Protein AF-A0A1B2ECT7-F1 (afdb_monomer)

pLDDT: mean 93.64, std 11.22, range [28.7, 98.94]

InterPro domains:
  IPR011049 Serralysin-like metalloprotease, C-terminal [G3DSA:2.150.10.10] (215-347)
  IPR011049 Serralysin-like metalloprotease, C-terminal [SSF51120] (236-345)
  IPR013858 Peptidase M10 serralysin, C-terminal [PF08548] (255-344)
  IPR024079 Metallopeptidase, catalytic domain superfamily [G3DSA:3.40.390.10] (48-163)

Sequence (363 aa):
MEDIVASIRNLVPGSGYGNAFIDSLIWGGTAWDLGSGPVRVWLGESVDFDQAVGVHGSSDHLRSAGAAFAWTQEEADTLSYAFGLYEAVCGLTFTVADSVEDANMVLWKTELDEAVGRHEIPSQNQNWGYFDPTAESWQYRYLGGDGLHTIIHELGHGLGLAHPHDGGAEDDRTMFPGVADPYSTGTYGLNQGVWTVMSYNTGWDEAGSNLAYGNQGGLGAFDIAALQALYGANHATGAGDNTYDLPTGTTGWSCLWDAGGTDTIAAAPGSAGSTIDLRAATLREGDPNAGGFVSSEDYVAGGFTIANGVTIENATGAGGPDDLSGNAVANTLLGGGGRDTLWATAATMCSDAARVRTFSCSI

Structure (mmCIF, N/CA/C/O backbone):
data_AF-A0A1B2ECT7-F1
#
_entry.id   AF-A0A1B2ECT7-F1
#
loop_
_atom_site.group_PDB
_atom_site.id
_atom_site.type_symbol
_atom_site.label_atom_id
_atom_site.label_alt_id
_atom_site.label_comp_id
_atom_site.label_asym_id
_atom_site.label_entity_id
_atom_site.label_seq_id
_atom_site.pdbx_PDB_ins_code
_atom_site.Cartn_x
_atom_site.Cartn_y
_atom_site.Cartn_z
_atom_site.occupancy
_atom_site.B_iso_or_equiv
_atom_site.auth_seq_id
_atom_site.auth_comp_id
_atom_site.auth_asym_id
_atom_site.auth_atom_id
_atom_site.pdbx_PDB_model_num
ATOM 1 N N . MET A 1 1 ? -34.731 -0.840 -2.261 1.00 46.00 1 MET A N 1
ATOM 2 C CA . MET A 1 1 ? -33.595 -1.759 -2.440 1.00 46.00 1 MET A CA 1
ATOM 3 C C . MET A 1 1 ? -32.991 -1.791 -1.054 1.00 46.00 1 MET A C 1
ATOM 5 O O . MET A 1 1 ? -32.744 -0.702 -0.560 1.00 46.00 1 MET A O 1
ATOM 9 N N . GLU A 1 2 ? -33.009 -2.923 -0.345 1.00 48.44 2 GLU A N 1
ATOM 10 C CA . GLU A 1 2 ? -32.336 -2.976 0.965 1.00 48.44 2 GLU A CA 1
ATOM 11 C C . GLU A 1 2 ? -30.883 -2.559 0.736 1.00 48.44 2 GLU A C 1
ATOM 13 O O . GLU A 1 2 ? -30.267 -3.059 -0.208 1.00 48.44 2 GLU A O 1
ATOM 18 N N . ASP A 1 3 ? -30.392 -1.588 1.507 1.00 57.62 3 ASP A N 1
ATOM 19 C CA . ASP A 1 3 ? -28.987 -1.200 1.453 1.00 57.62 3 ASP A CA 1
ATOM 20 C C . ASP A 1 3 ? -28.171 -2.435 1.810 1.00 57.62 3 ASP A C 1
ATOM 22 O O . ASP A 1 3 ? -28.254 -2.944 2.927 1.00 57.62 3 ASP A O 1
ATOM 26 N N . ILE A 1 4 ? -27.443 -2.969 0.833 1.00 61.84 4 ILE A N 1
ATOM 27 C CA . ILE A 1 4 ? -26.589 -4.127 1.061 1.00 61.84 4 ILE A CA 1
ATOM 28 C C . ILE A 1 4 ? -25.416 -3.613 1.915 1.00 61.84 4 ILE A C 1
ATOM 30 O O . ILE A 1 4 ? -24.688 -2.709 1.499 1.00 61.84 4 ILE A O 1
ATOM 34 N N . VAL A 1 5 ? -25.339 -4.074 3.165 1.00 66.12 5 VAL A N 1
ATOM 35 C CA . VAL A 1 5 ? -24.287 -3.730 4.137 1.00 66.12 5 VAL A CA 1
ATOM 36 C C . VAL A 1 5 ? -23.200 -4.793 4.044 1.00 66.12 5 VAL A C 1
ATOM 38 O O . VAL A 1 5 ? -23.540 -5.980 4.063 1.00 66.12 5 VAL A O 1
ATOM 41 N N . ALA A 1 6 ? -21.921 -4.397 3.997 1.00 81.25 6 ALA A N 1
ATOM 42 C CA . ALA A 1 6 ? -20.824 -5.358 4.012 1.00 81.25 6 ALA A CA 1
ATOM 43 C C . ALA A 1 6 ? -20.955 -6.317 5.205 1.00 81.25 6 ALA A C 1
ATOM 45 O O . ALA A 1 6 ? -21.278 -5.919 6.325 1.00 81.25 6 ALA A O 1
ATOM 46 N N . SER A 1 7 ? -20.708 -7.599 4.951 1.00 89.12 7 SER A N 1
ATOM 47 C CA . SER A 1 7 ? -20.752 -8.657 5.959 1.00 89.12 7 SER A CA 1
ATOM 48 C C . SER A 1 7 ? -19.405 -9.365 6.055 1.00 89.12 7 SER A C 1
ATOM 50 O O . SER A 1 7 ? -18.504 -9.123 5.253 1.00 89.12 7 SER A O 1
ATOM 52 N N . ILE A 1 8 ? -19.275 -10.274 7.021 1.00 94.25 8 ILE A N 1
ATOM 53 C CA . ILE A 1 8 ? -18.056 -11.056 7.242 1.00 94.25 8 ILE A CA 1
ATOM 54 C C . ILE A 1 8 ? -18.236 -12.500 6.783 1.00 94.25 8 ILE A C 1
ATOM 56 O O . ILE A 1 8 ? -19.200 -13.177 7.151 1.00 94.25 8 ILE A O 1
ATOM 60 N N . ARG A 1 9 ? -17.249 -12.994 6.035 1.00 94.06 9 ARG A N 1
ATOM 61 C CA . ARG A 1 9 ? -17.015 -14.421 5.814 1.00 94.06 9 ARG A CA 1
ATOM 62 C C . ARG A 1 9 ? -16.243 -14.972 7.005 1.00 94.06 9 ARG A C 1
ATOM 64 O O . ARG A 1 9 ? -15.225 -14.412 7.396 1.00 94.06 9 ARG A O 1
ATOM 71 N N . ASN A 1 10 ? -16.724 -16.078 7.559 1.00 94.06 10 ASN A N 1
ATOM 72 C CA . ASN A 1 10 ? -16.059 -16.803 8.642 1.00 94.06 10 ASN A CA 1
ATOM 73 C C . ASN A 1 10 ? -15.353 -18.044 8.083 1.00 94.06 10 ASN A C 1
ATOM 75 O O . ASN A 1 10 ? -15.664 -18.479 6.972 1.00 94.06 10 ASN A O 1
ATOM 79 N N . LEU A 1 11 ? -14.490 -18.660 8.895 1.00 93.25 11 LEU A N 1
ATOM 80 C CA . LEU A 1 11 ? -13.723 -19.859 8.536 1.00 93.25 11 LEU A CA 1
ATOM 81 C C . LEU A 1 11 ? -12.825 -19.628 7.313 1.00 93.25 11 LEU A C 1
ATOM 83 O O . LEU A 1 11 ? -12.641 -20.520 6.484 1.00 93.25 11 LEU A O 1
ATOM 87 N N . VAL A 1 12 ? -12.298 -18.411 7.190 1.00 95.81 12 VAL A N 1
ATOM 88 C CA . VAL A 1 12 ? -11.288 -18.087 6.185 1.00 95.81 12 VAL A CA 1
ATOM 89 C C . VAL A 1 12 ? -9.991 -18.773 6.614 1.00 95.81 12 VAL A C 1
ATOM 91 O O . VAL A 1 12 ? -9.564 -18.557 7.745 1.00 95.81 12 VAL A O 1
ATOM 94 N N . PRO A 1 13 ? -9.379 -19.627 5.785 1.00 95.44 13 PRO A N 1
ATOM 95 C CA . PRO A 1 13 ? -8.111 -20.239 6.153 1.00 95.44 13 PRO A CA 1
ATOM 96 C C . PRO A 1 13 ? -7.008 -19.173 6.186 1.00 95.44 13 PRO A C 1
ATOM 98 O O . PRO A 1 13 ? -6.996 -18.284 5.326 1.00 95.44 13 PRO A O 1
ATOM 101 N N . GLY A 1 14 ? -6.114 -19.263 7.171 1.00 93.50 14 GLY A N 1
ATOM 102 C CA . GLY A 1 14 ? -4.889 -18.466 7.237 1.00 93.50 14 GLY A CA 1
ATOM 103 C C . GLY A 1 14 ? -3.870 -18.943 6.206 1.00 93.50 14 GLY A C 1
ATOM 104 O O . GLY A 1 14 ? -3.219 -18.134 5.562 1.00 93.50 14 GLY A O 1
ATOM 105 N N . SER A 1 15 ? -3.823 -20.253 5.937 1.00 94.88 15 SER A N 1
ATOM 106 C CA . SER A 1 15 ? -2.906 -20.849 4.957 1.00 94.88 15 SER A CA 1
ATOM 107 C C . SER A 1 15 ? -3.570 -21.859 4.010 1.00 94.88 15 SER A C 1
ATOM 109 O O . SER A 1 15 ? -4.705 -22.295 4.196 1.00 94.88 15 SER A O 1
ATOM 111 N N . GLY A 1 16 ? -2.857 -22.259 2.952 1.00 94.38 16 GLY A N 1
ATOM 112 C CA . GLY A 1 16 ? -3.328 -23.243 1.968 1.00 94.38 16 GLY A CA 1
ATOM 113 C C . GLY A 1 16 ? -3.717 -22.652 0.610 1.00 94.38 16 GLY A C 1
ATOM 114 O O . GLY A 1 16 ? -4.302 -23.353 -0.217 1.00 94.38 16 GLY A O 1
ATOM 115 N N . TYR A 1 17 ? -3.345 -21.401 0.348 1.00 95.44 17 TYR A N 1
ATOM 116 C CA . TYR A 1 17 ? -3.437 -20.728 -0.949 1.00 95.44 17 TYR A CA 1
ATOM 117 C C . TYR A 1 17 ? -2.317 -21.164 -1.911 1.00 95.44 17 TYR A C 1
ATOM 119 O O . TYR A 1 17 ? -2.338 -20.818 -3.092 1.00 95.44 17 TYR A O 1
ATOM 127 N N . GLY A 1 18 ? -1.368 -21.981 -1.437 1.00 94.81 18 GLY A N 1
ATOM 128 C CA . GLY A 1 18 ? -0.350 -22.633 -2.265 1.00 94.81 18 GLY A CA 1
ATOM 129 C C . GLY A 1 18 ? 0.895 -21.781 -2.494 1.00 94.81 18 GLY A C 1
ATOM 130 O O . GLY A 1 18 ? 1.632 -22.020 -3.453 1.00 94.81 18 GLY A O 1
ATOM 131 N N . ASN A 1 19 ? 1.126 -20.786 -1.636 1.00 96.88 19 ASN A N 1
ATOM 132 C CA . ASN A 1 19 ? 2.262 -19.883 -1.717 1.00 96.88 19 ASN A CA 1
ATOM 133 C C . ASN A 1 19 ? 2.632 -19.379 -0.319 1.00 96.88 19 ASN A C 1
ATOM 135 O O . ASN A 1 19 ? 1.836 -18.689 0.306 1.00 96.88 19 ASN A O 1
ATOM 139 N N . ALA A 1 20 ? 3.856 -19.658 0.135 1.00 96.75 20 ALA A N 1
ATOM 140 C CA . ALA A 1 20 ? 4.285 -19.353 1.501 1.00 96.75 20 ALA A CA 1
ATOM 141 C C . ALA A 1 20 ? 4.222 -17.858 1.870 1.00 96.75 20 ALA A C 1
ATOM 143 O O . ALA A 1 20 ? 3.999 -17.532 3.033 1.00 96.75 20 ALA A O 1
ATOM 144 N N . PHE A 1 21 ? 4.408 -16.946 0.909 1.00 98.12 21 PHE A N 1
ATOM 145 C CA . PHE A 1 21 ? 4.298 -15.508 1.169 1.00 98.12 21 PHE A CA 1
ATOM 146 C C . PHE A 1 21 ? 2.834 -15.094 1.357 1.00 98.12 21 PHE A C 1
ATOM 148 O O . PHE A 1 21 ? 2.515 -14.367 2.288 1.00 98.12 21 PHE A O 1
ATOM 155 N N . ILE A 1 22 ? 1.930 -15.610 0.520 1.00 98.25 22 ILE A N 1
ATOM 156 C CA . ILE A 1 22 ? 0.488 -15.332 0.623 1.00 98.25 22 ILE A CA 1
ATOM 157 C C . ILE A 1 22 ? -0.096 -15.972 1.887 1.00 98.25 22 ILE A C 1
ATOM 159 O O . ILE A 1 22 ? -0.778 -15.299 2.651 1.00 98.25 22 ILE A O 1
ATOM 163 N N . ASP A 1 23 ? 0.235 -17.241 2.135 1.00 96.94 23 ASP A N 1
ATOM 164 C CA . ASP A 1 23 ? -0.209 -18.017 3.302 1.00 96.94 23 ASP A CA 1
ATOM 165 C C . ASP A 1 23 ? 0.219 -17.381 4.634 1.00 96.94 23 ASP A C 1
ATOM 167 O O . ASP A 1 23 ? -0.419 -17.582 5.655 1.00 96.94 23 ASP A O 1
ATOM 171 N N . SER A 1 24 ? 1.305 -16.609 4.641 1.00 96.56 24 SER A N 1
ATOM 172 C CA . SER A 1 24 ? 1.779 -15.930 5.851 1.00 96.56 24 SER A CA 1
ATOM 173 C C . SER A 1 24 ? 1.218 -14.518 6.012 1.00 96.56 24 SER A C 1
ATOM 175 O O . SER A 1 24 ? 1.278 -13.968 7.105 1.00 96.56 24 SER A O 1
ATOM 177 N N . LEU A 1 25 ? 0.710 -13.905 4.936 1.00 98.44 25 LEU A N 1
ATOM 178 C CA . LEU A 1 25 ? 0.078 -12.585 5.001 1.00 98.44 25 LEU A CA 1
ATOM 179 C C . LEU A 1 25 ? -1.424 -12.657 5.232 1.00 98.44 25 LEU A C 1
ATOM 181 O O . LEU A 1 25 ? -2.009 -11.621 5.503 1.00 98.44 25 LEU A O 1
ATOM 185 N N . ILE A 1 26 ? -2.076 -13.811 5.122 1.00 98.31 26 ILE A N 1
ATOM 186 C CA . ILE A 1 26 ? -3.506 -13.920 5.413 1.00 98.31 26 ILE A CA 1
ATOM 187 C C . ILE A 1 26 ? -3.675 -14.318 6.876 1.00 98.31 26 ILE A C 1
ATOM 189 O O . ILE A 1 26 ? -3.241 -15.386 7.290 1.00 98.31 26 ILE A O 1
ATOM 193 N N . TRP A 1 27 ? -4.339 -13.465 7.659 1.00 97.75 27 TRP A N 1
ATOM 194 C CA . TRP A 1 27 ? -4.536 -13.705 9.092 1.00 97.75 27 TRP A CA 1
ATOM 195 C C . TRP A 1 27 ? -5.361 -14.965 9.374 1.00 97.75 27 TRP A C 1
ATOM 197 O O . TRP A 1 27 ? -5.120 -15.666 10.353 1.00 97.75 27 TRP A O 1
ATOM 207 N N . GLY A 1 28 ? -6.343 -15.247 8.514 1.00 95.56 28 GLY A N 1
ATOM 208 C CA . GLY A 1 28 ? -7.315 -16.318 8.713 1.00 95.56 28 GLY A CA 1
ATOM 209 C C . GLY A 1 28 ? -8.460 -15.932 9.655 1.00 95.56 28 GLY A C 1
ATOM 210 O O . GLY A 1 28 ? -8.595 -14.791 10.097 1.00 95.56 28 GLY A O 1
ATOM 211 N N . GLY A 1 29 ? -9.352 -16.889 9.906 1.00 95.81 29 GLY A N 1
ATOM 212 C CA . GLY A 1 29 ? -10.556 -16.741 10.723 1.00 95.81 29 GLY A CA 1
ATOM 213 C C . GLY A 1 29 ? -11.683 -16.008 9.993 1.00 95.81 29 GLY A C 1
ATOM 214 O O . GLY A 1 29 ? -12.743 -16.591 9.728 1.00 95.81 29 GLY A O 1
ATOM 215 N N . THR A 1 30 ? -11.452 -14.747 9.628 1.00 96.19 30 THR A N 1
ATOM 216 C CA . THR A 1 30 ? -12.471 -13.818 9.114 1.00 96.19 30 THR A CA 1
ATOM 217 C C . THR A 1 30 ? -11.956 -12.910 8.002 1.00 96.19 30 THR A C 1
ATOM 219 O O . THR A 1 30 ? -10.815 -12.462 8.034 1.00 96.19 30 THR A O 1
ATOM 222 N N . ALA A 1 31 ? -12.825 -12.579 7.046 1.00 96.81 31 ALA A N 1
ATOM 223 C CA . ALA A 1 31 ? -12.563 -11.599 5.989 1.00 96.81 31 ALA A CA 1
ATOM 224 C C . ALA A 1 31 ? -13.864 -10.910 5.558 1.00 96.81 31 ALA A C 1
ATOM 226 O O . ALA A 1 31 ? -14.951 -11.449 5.770 1.00 96.81 31 ALA A O 1
ATOM 227 N N . TRP A 1 32 ? -13.775 -9.766 4.882 1.00 96.94 32 TRP A N 1
ATOM 228 C CA . TRP A 1 32 ? -14.952 -9.121 4.288 1.00 96.94 32 TRP A CA 1
ATOM 229 C C . TRP A 1 32 ? -15.603 -9.999 3.201 1.00 96.94 32 TRP A C 1
ATOM 231 O O . TRP A 1 32 ? -14.928 -10.761 2.494 1.00 96.94 32 TRP A O 1
ATOM 241 N N . ASP A 1 33 ? -16.927 -9.919 3.072 1.00 93.50 33 ASP A N 1
ATOM 242 C CA . ASP A 1 33 ? -17.706 -10.565 2.013 1.00 93.50 33 ASP A CA 1
A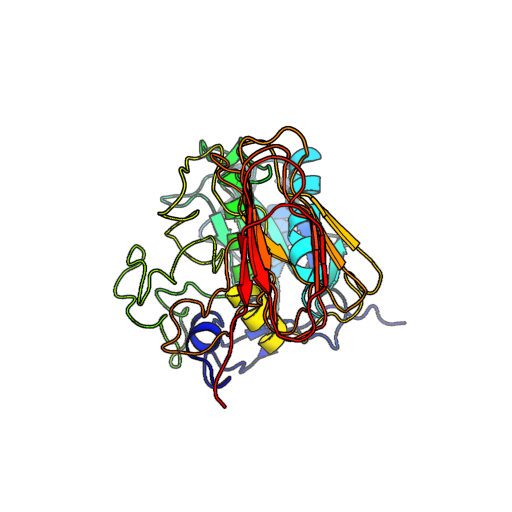TOM 243 C C . ASP A 1 33 ? -17.985 -9.594 0.861 1.00 93.50 33 ASP A C 1
ATOM 245 O O . ASP A 1 33 ? -18.723 -8.621 1.013 1.00 93.50 33 ASP A O 1
ATOM 249 N N . LEU A 1 34 ? -17.447 -9.901 -0.320 1.00 86.44 34 LEU A N 1
ATOM 250 C CA . LEU A 1 34 ? -17.657 -9.109 -1.535 1.00 86.44 34 LEU A CA 1
ATOM 251 C C . LEU A 1 34 ? -19.108 -9.125 -2.033 1.00 86.44 34 LEU A C 1
ATOM 253 O O . LEU A 1 34 ? -19.505 -8.250 -2.799 1.00 86.44 34 LEU A O 1
ATOM 257 N N . GLY A 1 35 ? -19.903 -10.126 -1.642 1.00 84.50 35 GLY A N 1
ATOM 258 C CA . GLY A 1 35 ? -21.302 -10.245 -2.051 1.00 84.50 35 GLY A CA 1
ATOM 259 C C . GLY A 1 35 ? -22.237 -9.236 -1.379 1.00 84.50 35 GLY A C 1
ATOM 260 O O . GLY A 1 35 ? -23.387 -9.108 -1.802 1.00 84.50 35 GLY A O 1
ATOM 261 N N . SER A 1 36 ? -21.751 -8.526 -0.358 1.00 81.81 36 SER A N 1
ATOM 262 C CA . SER A 1 36 ? -22.585 -7.779 0.585 1.00 81.81 36 SER A CA 1
ATOM 263 C C . SER A 1 36 ? -22.425 -6.254 0.491 1.00 81.81 36 SER A C 1
ATOM 265 O O . SER A 1 36 ? -22.993 -5.527 1.291 1.00 81.81 36 SER A O 1
ATOM 267 N N . GLY A 1 37 ? -21.731 -5.735 -0.524 1.00 84.69 37 GLY A N 1
ATOM 268 C CA . GLY A 1 37 ? -21.600 -4.290 -0.755 1.00 84.69 37 GLY A CA 1
ATOM 269 C C . GLY A 1 37 ? -20.332 -3.671 -0.148 1.00 84.69 37 GLY A C 1
ATOM 270 O O . GLY A 1 37 ? -19.471 -4.402 0.342 1.00 84.69 37 GLY A O 1
ATOM 271 N N . PRO A 1 38 ? -20.177 -2.336 -0.235 1.00 94.38 38 PRO A N 1
ATOM 272 C CA . PRO A 1 38 ? -18.969 -1.648 0.210 1.00 94.38 38 PRO A CA 1
ATOM 273 C C . PRO A 1 38 ? -18.821 -1.688 1.733 1.00 94.38 38 PRO A C 1
ATOM 275 O O . PRO A 1 38 ? -19.812 -1.618 2.465 1.00 94.38 38 PRO A O 1
ATOM 278 N N . VAL A 1 39 ? -17.575 -1.732 2.204 1.00 96.12 39 VAL A N 1
ATOM 279 C CA . VAL A 1 39 ? -17.241 -1.577 3.624 1.00 96.12 39 VAL A CA 1
ATOM 280 C C . VAL A 1 39 ? -17.491 -0.123 4.019 1.00 96.12 39 VAL A C 1
ATOM 282 O O . VAL A 1 39 ? -16.905 0.800 3.448 1.00 96.12 39 VAL A O 1
ATOM 285 N N . ARG A 1 40 ? -18.385 0.093 4.986 1.00 96.31 40 ARG A N 1
ATOM 286 C CA . ARG A 1 40 ? -18.721 1.432 5.481 1.00 96.31 40 ARG A CA 1
ATOM 287 C C . ARG A 1 40 ? -17.709 1.875 6.524 1.00 96.31 40 ARG A C 1
ATOM 289 O O . ARG A 1 40 ? -17.519 1.190 7.529 1.00 96.31 40 ARG A O 1
ATOM 296 N N . VAL A 1 41 ? -17.091 3.023 6.294 1.00 97.69 41 VAL A N 1
ATOM 297 C CA . VAL A 1 41 ? -16.036 3.584 7.137 1.00 97.69 41 VAL A CA 1
ATOM 298 C C . VAL A 1 41 ? -16.534 4.862 7.800 1.00 97.69 41 VAL A C 1
ATOM 300 O O . VAL A 1 41 ? -17.180 5.695 7.162 1.00 97.69 41 VAL A O 1
ATOM 303 N N . TRP A 1 42 ? -16.201 5.036 9.075 1.00 98.38 42 TRP A N 1
ATOM 304 C CA . TRP A 1 42 ? -16.429 6.272 9.815 1.00 98.38 42 TRP A CA 1
ATOM 305 C C . TRP A 1 42 ? -15.147 6.740 10.499 1.00 98.38 42 TRP A C 1
ATOM 307 O O . TRP A 1 42 ? -14.389 5.939 11.048 1.00 98.38 42 TRP A O 1
ATOM 317 N N . LEU A 1 43 ? -14.900 8.047 10.475 1.00 98.69 43 LEU A N 1
ATOM 318 C CA . LEU A 1 43 ? -13.803 8.659 11.220 1.00 98.69 43 LEU A CA 1
ATOM 319 C C . LEU A 1 43 ? -14.344 9.073 12.585 1.00 98.69 43 LEU A C 1
ATOM 321 O O . LEU A 1 43 ? -15.109 10.028 12.686 1.00 98.69 43 LEU A O 1
ATOM 325 N N . GLY A 1 44 ? -13.998 8.304 13.614 1.00 98.25 44 GLY A N 1
ATOM 326 C CA . GLY A 1 44 ? -14.545 8.465 14.953 1.00 98.25 44 GLY A CA 1
ATOM 327 C C . GLY A 1 44 ? -14.071 9.750 15.623 1.00 98.25 44 GLY A C 1
ATOM 328 O O . GLY A 1 44 ? -12.872 10.026 15.696 1.00 98.25 44 GLY A O 1
ATOM 329 N N . GLU A 1 45 ? -15.024 10.505 16.162 1.00 97.81 45 GLU A N 1
ATOM 330 C CA . GLU A 1 45 ? -14.797 11.705 16.964 1.00 97.81 45 GLU A CA 1
ATOM 331 C C . GLU A 1 45 ? -15.178 11.476 18.432 1.00 97.81 45 GLU A C 1
ATOM 333 O O . GLU A 1 45 ? -15.937 10.571 18.777 1.00 97.81 45 GLU A O 1
ATOM 338 N N . SER A 1 46 ? -14.709 12.344 19.333 1.00 98.25 46 SER A N 1
ATOM 339 C CA . SER A 1 46 ? -15.012 12.245 20.775 1.00 98.25 46 SER A CA 1
ATOM 340 C C . SER A 1 46 ? -16.516 12.090 21.078 1.00 98.25 46 SER A C 1
ATOM 342 O O . SER A 1 46 ? -16.901 11.370 21.998 1.00 98.25 46 SER A O 1
ATOM 344 N N . VAL A 1 47 ? -17.377 12.727 20.275 1.00 98.19 47 VAL A N 1
ATOM 345 C CA . VAL A 1 47 ? -18.844 12.675 20.411 1.00 98.19 47 VAL A CA 1
ATOM 346 C C . VAL A 1 47 ? -19.463 11.333 20.008 1.00 98.19 47 VAL A C 1
ATOM 348 O O . VAL A 1 47 ? -20.567 11.018 20.452 1.00 98.19 47 VAL A O 1
ATOM 351 N N . ASP A 1 48 ? -18.753 10.545 19.205 1.00 98.38 48 ASP A N 1
ATOM 352 C CA . ASP A 1 48 ? -19.216 9.264 18.675 1.00 98.38 48 ASP A CA 1
ATOM 353 C C . ASP A 1 48 ? -18.901 8.103 19.625 1.00 98.38 48 ASP A C 1
ATOM 355 O O . ASP A 1 48 ? -19.511 7.041 19.529 1.00 98.38 48 ASP A O 1
ATOM 359 N N . PHE A 1 49 ? -17.966 8.295 20.563 1.00 98.50 49 PHE A N 1
ATOM 360 C CA . PHE A 1 49 ? -17.387 7.220 21.371 1.00 98.50 49 PHE A CA 1
ATOM 361 C C . PHE A 1 49 ? -18.433 6.347 22.078 1.00 98.50 49 PHE A C 1
ATOM 363 O O . PHE A 1 49 ? -18.401 5.128 21.942 1.00 98.50 49 PHE A O 1
ATOM 370 N N . ASP A 1 50 ? -19.386 6.945 22.798 1.00 98.12 50 ASP A N 1
ATOM 371 C CA . ASP A 1 50 ? -20.389 6.176 23.550 1.00 98.12 50 ASP A CA 1
ATOM 372 C C . ASP A 1 50 ? -21.317 5.367 22.621 1.00 98.12 50 ASP A C 1
ATOM 374 O O . ASP A 1 50 ? -21.722 4.255 22.966 1.00 98.12 50 ASP A O 1
ATOM 378 N N . GLN A 1 51 ? -21.638 5.907 21.438 1.00 98.19 51 GLN A N 1
ATOM 379 C CA . GLN A 1 51 ? -22.445 5.227 20.416 1.00 98.19 51 GLN A CA 1
ATOM 380 C C . GLN A 1 51 ? -21.663 4.061 19.803 1.00 98.19 51 GLN A C 1
ATOM 382 O O . GLN A 1 51 ? -22.166 2.939 19.748 1.00 98.19 51 GLN A O 1
ATOM 387 N N . ALA A 1 52 ? -20.401 4.301 19.445 1.00 97.69 52 ALA A N 1
ATOM 388 C CA . ALA A 1 52 ? -19.504 3.290 18.905 1.00 97.69 52 ALA A CA 1
ATOM 389 C C . ALA A 1 52 ? -19.275 2.141 19.903 1.00 97.69 52 ALA A C 1
ATOM 391 O O . ALA A 1 52 ? -19.402 0.976 19.536 1.00 97.69 52 ALA A O 1
ATOM 392 N N . VAL A 1 53 ? -19.017 2.440 21.186 1.00 97.88 53 VAL A 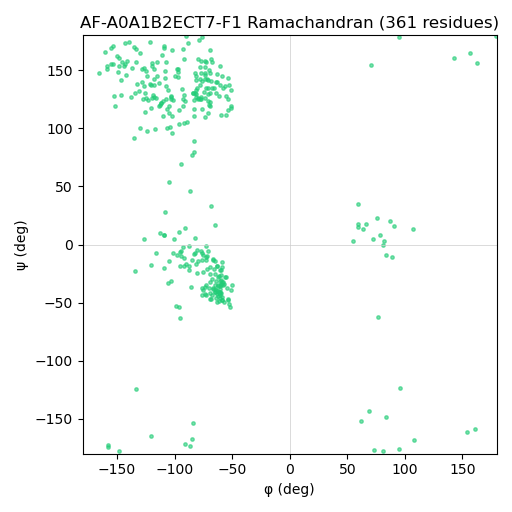N 1
ATOM 393 C CA . VAL A 1 53 ? -18.897 1.423 22.253 1.00 97.88 53 VAL A CA 1
ATOM 394 C C . VAL A 1 53 ? -20.178 0.595 22.379 1.00 97.88 53 VAL A C 1
ATOM 396 O O . VAL A 1 53 ? -20.111 -0.591 22.698 1.00 97.88 53 VAL A O 1
ATOM 399 N N . GLY A 1 54 ? -21.346 1.185 22.110 1.00 97.38 54 GLY A N 1
ATOM 400 C CA . GLY A 1 54 ? -22.621 0.470 22.088 1.00 97.38 54 GLY A CA 1
ATOM 401 C C . GLY A 1 54 ? -22.709 -0.627 21.018 1.00 97.38 54 GLY A C 1
ATOM 402 O O . GLY A 1 54 ? -23.432 -1.602 21.229 1.00 97.38 54 GLY A O 1
ATOM 403 N N . VAL A 1 55 ? -21.971 -0.490 19.911 1.00 96.75 55 VAL A N 1
ATOM 404 C CA . VAL A 1 55 ? -21.939 -1.448 18.789 1.00 96.75 55 VAL A CA 1
ATOM 405 C C . VAL A 1 55 ? -20.732 -2.381 18.880 1.00 96.75 55 VAL A C 1
ATOM 407 O O . VAL A 1 55 ? -20.880 -3.603 18.846 1.00 96.75 55 VAL A O 1
ATOM 410 N N . HIS A 1 56 ? -19.542 -1.806 19.018 1.00 96.62 56 HIS A N 1
ATOM 411 C CA . HIS A 1 56 ? -18.268 -2.515 19.048 1.00 96.62 56 HIS A CA 1
ATOM 412 C C . HIS A 1 56 ? -18.022 -3.245 20.378 1.00 96.62 56 HIS A C 1
ATOM 414 O O . HIS A 1 56 ? -17.527 -4.370 20.411 1.00 96.62 56 HIS A O 1
ATOM 420 N N . GLY A 1 57 ? -18.405 -2.616 21.491 1.00 96.12 57 GLY A N 1
ATOM 421 C CA . GLY A 1 57 ? -17.940 -2.969 22.828 1.00 96.12 57 GLY A CA 1
ATOM 422 C C . GLY A 1 57 ? -16.744 -2.122 23.275 1.00 96.12 57 GLY A C 1
ATOM 423 O O . GLY A 1 57 ? -16.263 -1.234 22.569 1.00 96.12 57 GLY A O 1
ATOM 424 N N . SER A 1 58 ? -16.278 -2.362 24.502 1.00 94.31 58 SER A N 1
ATOM 425 C CA . SER A 1 58 ? -15.138 -1.641 25.076 1.00 94.31 58 SER A CA 1
ATOM 426 C C . SER A 1 58 ? -13.819 -2.042 24.416 1.00 94.31 58 SER A C 1
ATOM 428 O O . SER A 1 58 ? -13.585 -3.229 24.205 1.00 94.31 58 SER A O 1
ATOM 430 N N . SER A 1 59 ? -12.934 -1.067 24.211 1.00 93.56 59 SER A N 1
ATOM 431 C CA . SER A 1 59 ? -11.570 -1.263 23.713 1.00 93.56 59 SER A CA 1
ATOM 432 C C . SER A 1 59 ? -10.530 -1.035 24.812 1.00 93.56 59 SER A C 1
ATOM 434 O O . SER A 1 59 ? -10.718 -0.201 25.704 1.00 93.56 59 SER A O 1
ATOM 436 N N . ASP A 1 60 ? -9.402 -1.740 24.718 1.00 92.81 60 ASP A N 1
ATOM 437 C CA . ASP A 1 60 ? -8.239 -1.509 25.575 1.00 92.81 60 ASP A CA 1
ATOM 438 C C . ASP A 1 60 ? -7.385 -0.314 25.125 1.00 92.81 60 ASP A C 1
ATOM 440 O O . ASP A 1 60 ? -6.573 0.158 25.928 1.00 92.81 60 ASP A O 1
ATOM 444 N N . HIS A 1 61 ? -7.584 0.193 23.902 1.00 95.94 61 HIS A N 1
ATOM 445 C CA . HIS A 1 61 ? -6.799 1.276 23.298 1.00 95.94 61 HIS A CA 1
ATOM 446 C C . HIS A 1 61 ? -7.470 2.641 23.477 1.00 95.94 61 HIS A C 1
ATOM 448 O O . HIS A 1 61 ? -6.886 3.541 24.072 1.00 95.94 61 HIS A O 1
ATOM 454 N N . LEU A 1 62 ? -8.737 2.778 23.073 1.00 96.88 62 LEU A N 1
ATOM 455 C CA . LEU A 1 62 ? -9.530 3.983 23.325 1.00 96.88 62 LEU A CA 1
ATOM 456 C C . LEU A 1 62 ? -10.532 3.720 24.455 1.00 96.88 62 LEU A C 1
ATOM 458 O O . LEU A 1 62 ? -11.576 3.103 24.254 1.00 96.88 62 LEU A O 1
ATOM 462 N N . ARG A 1 63 ? -10.214 4.194 25.665 1.00 95.38 63 ARG A N 1
ATOM 463 C CA . ARG A 1 63 ? -10.991 3.887 26.888 1.00 95.38 63 ARG A CA 1
ATOM 464 C C . ARG A 1 63 ? -11.990 4.965 27.300 1.00 95.38 63 ARG A C 1
ATOM 466 O O . ARG A 1 63 ? -12.763 4.759 28.235 1.00 95.38 63 ARG A O 1
ATOM 473 N N . SER A 1 64 ? -11.951 6.137 26.668 1.00 97.19 64 SER A N 1
ATOM 474 C CA . SER A 1 64 ? -12.883 7.227 26.962 1.00 97.19 64 SER A CA 1
ATOM 475 C C . SER A 1 64 ? -12.975 8.219 25.810 1.00 97.19 64 SER A C 1
ATOM 477 O O . SER A 1 64 ? -11.975 8.477 25.142 1.00 97.19 64 SER A O 1
ATOM 479 N N . ALA A 1 65 ? -14.132 8.869 25.674 1.00 97.38 65 ALA A N 1
ATOM 480 C CA . ALA A 1 65 ? -14.367 9.938 24.705 1.00 97.38 65 ALA A CA 1
ATOM 481 C C . ALA A 1 65 ? -13.299 11.045 24.744 1.00 97.38 65 ALA A C 1
ATOM 483 O O . ALA A 1 65 ? -12.891 11.557 23.706 1.00 97.38 65 ALA A O 1
ATOM 484 N N . GLY A 1 66 ? -12.821 11.419 25.938 1.00 97.75 66 GLY A N 1
ATOM 485 C CA . GLY A 1 66 ? -11.840 12.496 26.110 1.00 97.75 66 GLY A CA 1
ATOM 486 C C . GLY A 1 66 ? -10.422 12.160 25.639 1.00 97.75 66 GLY A C 1
ATOM 487 O O . GLY A 1 66 ? -9.591 13.060 25.588 1.00 97.75 66 GLY A O 1
ATOM 488 N N . ALA A 1 67 ? -10.144 10.893 25.319 1.00 97.69 67 ALA A N 1
ATOM 489 C CA . ALA A 1 67 ? -8.861 10.442 24.780 1.00 97.69 67 ALA A CA 1
ATOM 490 C C . ALA A 1 67 ? -8.845 10.372 23.240 1.00 97.69 67 ALA A C 1
ATOM 492 O O . ALA A 1 67 ? -7.797 10.099 22.654 1.00 97.69 67 ALA A O 1
ATOM 493 N N . ALA A 1 68 ? -9.988 10.603 22.585 1.00 98.31 68 ALA A N 1
ATOM 494 C CA . ALA A 1 68 ? -10.072 10.675 21.133 1.00 98.31 68 ALA A CA 1
ATOM 495 C C . ALA A 1 68 ? -9.639 12.064 20.639 1.00 98.31 68 ALA A C 1
ATOM 497 O O . ALA A 1 68 ? -10.094 13.090 21.153 1.00 98.31 68 ALA A O 1
ATOM 498 N N . PHE A 1 69 ? -8.785 12.096 19.620 1.00 98.50 69 PHE A N 1
ATOM 499 C CA . PHE A 1 69 ? -8.388 13.318 18.924 1.00 98.50 69 PHE A CA 1
ATOM 500 C C . PHE A 1 69 ? -9.222 13.503 17.658 1.00 98.50 69 PHE A C 1
ATOM 502 O O . PHE A 1 69 ? -9.507 12.538 16.956 1.00 98.50 69 PHE A O 1
ATOM 509 N N . ALA A 1 70 ? -9.537 14.757 17.334 1.00 98.06 70 ALA A N 1
ATOM 510 C CA . ALA A 1 70 ? -10.314 15.089 16.147 1.00 98.06 70 ALA A CA 1
ATOM 511 C C . ALA A 1 70 ? -9.517 14.933 14.852 1.00 98.06 70 ALA A C 1
ATOM 513 O O . ALA A 1 70 ? -8.330 15.284 14.806 1.00 98.06 70 ALA A O 1
ATOM 514 N N . TRP A 1 71 ? -10.176 14.464 13.799 1.00 98.31 71 TRP A N 1
ATOM 515 C CA . TRP A 1 71 ? -9.622 14.341 12.457 1.00 98.31 71 TRP A CA 1
ATOM 516 C C . TRP A 1 71 ? -9.587 15.693 11.743 1.00 98.31 71 TRP A C 1
ATOM 518 O O . TRP A 1 71 ? -10.521 16.494 11.788 1.00 98.31 71 TRP A O 1
ATOM 528 N N . THR A 1 72 ? -8.486 15.959 11.051 1.00 98.25 72 THR A N 1
ATOM 529 C CA . THR A 1 72 ? -8.394 17.063 10.094 1.00 98.25 72 THR A CA 1
ATOM 530 C C . THR A 1 72 ? -8.774 16.579 8.698 1.00 98.25 72 THR A C 1
ATOM 532 O O . THR A 1 72 ? -8.688 15.389 8.398 1.00 98.25 72 THR A O 1
ATOM 535 N N . GLN A 1 73 ? -9.142 17.508 7.811 1.00 97.88 73 GLN A N 1
ATOM 536 C CA . GLN A 1 73 ? -9.436 17.160 6.418 1.00 97.88 73 GLN A CA 1
ATOM 537 C C . GLN A 1 73 ? -8.222 16.534 5.712 1.00 97.88 73 GLN A C 1
ATOM 539 O O . GLN A 1 73 ? -8.385 15.580 4.969 1.00 97.88 73 GLN A O 1
ATOM 544 N N . GLU A 1 74 ? -7.006 17.017 5.986 1.00 97.88 74 GLU A N 1
ATOM 545 C CA . GLU A 1 74 ? -5.770 16.465 5.409 1.00 97.88 74 GLU A CA 1
ATOM 546 C C . GLU A 1 74 ? -5.562 14.989 5.797 1.00 97.88 74 GLU A C 1
ATOM 548 O O . GLU A 1 74 ? -5.190 14.159 4.967 1.00 97.88 74 GLU A O 1
ATOM 553 N N . GLU A 1 75 ? -5.833 14.635 7.054 1.00 98.44 75 GLU A N 1
ATOM 554 C CA . GLU A 1 75 ? -5.743 13.245 7.514 1.00 98.44 75 GLU A CA 1
ATOM 555 C C . GLU A 1 75 ? -6.864 12.377 6.916 1.00 98.44 75 GLU A C 1
ATOM 557 O O . GLU A 1 75 ? -6.610 11.236 6.534 1.00 98.44 75 GLU A O 1
ATOM 562 N N . ALA A 1 76 ? -8.077 12.919 6.763 1.00 98.31 76 ALA A N 1
ATOM 563 C CA . ALA A 1 76 ? -9.175 12.231 6.079 1.00 98.31 76 ALA A CA 1
ATOM 564 C C . ALA A 1 76 ? -8.865 11.975 4.589 1.00 98.31 76 ALA A C 1
ATOM 566 O O . ALA A 1 76 ? -9.158 10.896 4.066 1.00 98.31 76 ALA A O 1
ATOM 567 N N . ASP A 1 77 ? -8.220 12.928 3.913 1.00 98.31 77 ASP A N 1
ATOM 568 C CA . ASP A 1 77 ? -7.761 12.780 2.528 1.00 98.31 77 ASP A CA 1
ATOM 569 C C . ASP A 1 77 ? -6.647 11.718 2.428 1.00 98.31 77 ASP A C 1
ATOM 571 O O . ASP A 1 77 ? -6.637 10.912 1.498 1.00 98.31 77 ASP A O 1
ATOM 575 N N . THR A 1 78 ? -5.753 11.655 3.424 1.00 98.19 78 THR A N 1
ATOM 576 C CA . THR A 1 78 ? -4.706 10.619 3.525 1.00 98.19 78 THR A CA 1
ATOM 577 C C . THR A 1 78 ? -5.312 9.219 3.659 1.00 98.19 78 THR A C 1
ATOM 579 O O . THR A 1 78 ? -4.887 8.285 2.980 1.00 98.19 78 THR A O 1
ATOM 582 N N . LEU A 1 79 ? -6.334 9.065 4.503 1.00 98.38 79 LEU A N 1
ATOM 583 C CA . LEU A 1 79 ? -7.059 7.801 4.640 1.00 98.38 79 LEU A CA 1
ATOM 584 C C . LEU A 1 79 ? -7.803 7.425 3.360 1.00 98.38 79 LEU A C 1
ATOM 586 O O . LEU A 1 79 ? -7.767 6.270 2.950 1.00 98.38 79 LEU A O 1
ATOM 590 N N . SER A 1 80 ? -8.424 8.401 2.696 1.00 98.44 80 SER A N 1
ATOM 591 C CA . SER A 1 80 ? -9.096 8.185 1.410 1.00 98.44 80 SER A CA 1
ATOM 592 C C . SER A 1 80 ? -8.117 7.692 0.340 1.00 98.44 80 SER A C 1
ATOM 594 O O . SER A 1 80 ? -8.436 6.768 -0.405 1.00 98.44 80 SER A O 1
ATOM 596 N N . TYR A 1 81 ? -6.900 8.250 0.300 1.00 98.50 81 TYR A N 1
ATOM 597 C CA . TYR A 1 81 ? -5.816 7.736 -0.538 1.00 98.50 81 TYR A CA 1
ATOM 598 C C . TYR A 1 81 ? -5.480 6.277 -0.195 1.00 98.50 81 TYR A C 1
ATOM 600 O O . TYR A 1 81 ? -5.415 5.441 -1.095 1.00 98.50 81 TYR A O 1
ATOM 608 N N . ALA A 1 82 ? -5.315 5.957 1.092 1.00 98.69 82 ALA A N 1
ATOM 609 C CA . ALA A 1 82 ? -4.959 4.610 1.525 1.00 98.69 82 ALA A CA 1
ATOM 610 C C . ALA A 1 82 ? -6.043 3.573 1.182 1.00 98.69 82 ALA A C 1
ATOM 612 O O . ALA A 1 82 ? -5.712 2.517 0.650 1.00 98.69 82 ALA A O 1
ATOM 613 N N . PHE A 1 83 ? -7.330 3.879 1.381 1.00 98.75 83 PHE A N 1
ATOM 614 C CA . PHE A 1 83 ? -8.426 3.016 0.917 1.00 98.75 83 PHE A CA 1
ATOM 615 C C . PHE A 1 83 ? -8.400 2.820 -0.601 1.00 98.75 83 PHE A C 1
ATOM 617 O O . PHE A 1 83 ? -8.527 1.688 -1.070 1.00 98.75 83 PHE A O 1
ATOM 624 N N . GLY A 1 84 ? -8.141 3.889 -1.361 1.00 98.69 84 GLY A N 1
ATOM 625 C CA . GLY A 1 84 ? -8.007 3.822 -2.815 1.00 98.69 84 GLY A CA 1
ATOM 626 C C . GLY A 1 84 ? -6.906 2.864 -3.287 1.00 98.69 84 GLY A C 1
ATOM 627 O O . GLY A 1 84 ? -7.077 2.215 -4.317 1.00 98.69 84 GLY A O 1
ATOM 628 N N . LEU A 1 85 ? -5.814 2.700 -2.528 1.00 98.75 85 LEU A N 1
ATOM 629 C CA . LEU A 1 85 ? -4.777 1.703 -2.835 1.00 98.75 85 LEU A CA 1
ATOM 630 C C . LEU A 1 85 ? -5.314 0.267 -2.777 1.00 98.75 85 LEU A C 1
ATOM 632 O O . LEU A 1 85 ? -4.966 -0.553 -3.625 1.00 98.75 85 LEU A O 1
ATOM 636 N N . TYR A 1 86 ? -6.168 -0.041 -1.801 1.00 98.88 86 TYR A N 1
ATOM 637 C CA . TYR A 1 86 ? -6.776 -1.366 -1.669 1.00 98.88 86 TYR A CA 1
ATOM 638 C C . TYR A 1 86 ? -7.837 -1.620 -2.745 1.00 98.88 86 TYR A C 1
ATOM 640 O O . TYR A 1 86 ? -7.833 -2.689 -3.362 1.00 98.88 86 TYR A O 1
ATOM 648 N N . GLU A 1 87 ? -8.702 -0.636 -3.022 1.00 98.50 87 GLU A N 1
ATOM 649 C CA . GLU A 1 87 ? -9.696 -0.719 -4.108 1.00 98.50 87 GLU A CA 1
ATOM 650 C C . GLU A 1 87 ? -9.028 -0.888 -5.473 1.00 98.50 87 GLU A C 1
ATOM 652 O O . GLU A 1 87 ? -9.529 -1.604 -6.339 1.00 98.50 87 GLU A O 1
ATOM 657 N N . ALA A 1 88 ? -7.870 -0.254 -5.676 1.00 98.62 88 ALA A N 1
ATOM 658 C CA . ALA A 1 88 ? -7.147 -0.315 -6.935 1.00 98.62 88 ALA A CA 1
ATOM 659 C C . ALA A 1 88 ? -6.730 -1.746 -7.307 1.00 98.62 88 ALA A C 1
ATOM 661 O O . ALA A 1 88 ? -6.696 -2.063 -8.495 1.00 98.62 88 ALA A O 1
ATOM 662 N N . VAL A 1 89 ? -6.450 -2.612 -6.329 1.00 98.81 89 VAL A N 1
ATOM 663 C CA . VAL A 1 89 ? -5.809 -3.916 -6.575 1.00 98.81 89 VAL A CA 1
ATOM 664 C C . VAL A 1 89 ? -6.734 -5.115 -6.392 1.00 98.81 89 VAL A C 1
ATOM 666 O O . VAL A 1 89 ? -6.455 -6.187 -6.940 1.00 98.81 89 VAL A O 1
ATOM 669 N N . CYS A 1 90 ? -7.841 -4.961 -5.660 1.00 98.50 90 CYS A N 1
ATOM 670 C CA . CYS A 1 90 ? -8.753 -6.059 -5.345 1.00 98.50 90 CYS A CA 1
ATOM 671 C C . CYS A 1 90 ? -10.238 -5.668 -5.407 1.00 98.50 90 CYS A C 1
ATOM 673 O O . CYS A 1 90 ? -10.578 -4.512 -5.625 1.00 98.50 90 CYS A O 1
ATOM 675 N N . GLY A 1 91 ? -11.140 -6.639 -5.245 1.00 97.00 91 GLY A N 1
ATOM 676 C CA . GLY A 1 91 ? -12.586 -6.431 -5.386 1.00 97.00 91 GLY A CA 1
ATOM 677 C C . GLY A 1 91 ? -13.278 -5.653 -4.259 1.00 97.00 91 GLY A C 1
ATOM 678 O O . GLY A 1 91 ? -14.495 -5.472 -4.327 1.00 97.00 91 GLY A O 1
ATOM 679 N N . LEU A 1 92 ? -12.559 -5.231 -3.214 1.00 96.44 92 LEU A N 1
ATOM 680 C CA . LEU A 1 92 ? -13.141 -4.436 -2.131 1.00 96.44 92 LEU A CA 1
ATOM 681 C C . LEU A 1 92 ? -13.491 -3.022 -2.597 1.00 96.44 92 LEU A C 1
ATOM 683 O O . LEU A 1 92 ? -12.831 -2.454 -3.461 1.00 96.44 92 LEU A O 1
ATOM 687 N N . THR A 1 93 ? -14.525 -2.456 -1.978 1.00 96.25 93 THR A N 1
ATOM 688 C CA . THR A 1 93 ? -14.904 -1.047 -2.133 1.00 96.25 93 THR A CA 1
ATOM 689 C C . THR A 1 93 ? -15.258 -0.454 -0.778 1.00 96.25 93 THR A C 1
ATOM 691 O O . THR A 1 93 ? -15.720 -1.181 0.108 1.00 96.25 93 THR A O 1
ATOM 694 N N . PHE A 1 94 ? -15.064 0.852 -0.621 1.00 97.00 94 PHE A N 1
ATOM 695 C CA . PHE A 1 94 ? -15.307 1.576 0.622 1.00 97.00 94 PHE A CA 1
ATOM 696 C C . PHE A 1 94 ? -16.270 2.738 0.405 1.00 97.00 94 PHE A C 1
ATOM 698 O O . PHE A 1 94 ? -16.337 3.358 -0.656 1.00 97.00 94 PHE A O 1
ATOM 705 N N . THR A 1 95 ? -17.043 3.052 1.436 1.00 96.31 95 THR A N 1
ATOM 706 C CA . THR A 1 95 ? -17.914 4.225 1.431 1.00 96.31 95 THR A CA 1
ATOM 707 C C . THR A 1 95 ? -17.999 4.830 2.821 1.00 96.31 95 THR A C 1
ATOM 709 O O . THR A 1 95 ? -17.750 4.148 3.812 1.00 96.31 95 THR A O 1
ATOM 712 N N . VAL A 1 96 ? -18.340 6.111 2.910 1.00 96.38 96 VAL A N 1
ATOM 713 C CA . VAL A 1 96 ? -18.548 6.768 4.204 1.00 96.38 96 VAL A CA 1
ATOM 714 C C . VAL A 1 96 ? -19.884 6.292 4.778 1.00 96.38 96 VAL A C 1
ATOM 716 O O . VAL A 1 96 ? -20.884 6.279 4.061 1.00 96.38 96 VAL A O 1
ATOM 719 N N . ALA A 1 97 ? -19.895 5.876 6.044 1.00 96.19 97 ALA A N 1
ATOM 720 C CA . ALA A 1 97 ? -21.121 5.487 6.744 1.00 96.19 97 ALA A CA 1
ATOM 721 C C . ALA A 1 97 ? -22.040 6.699 6.996 1.00 96.19 97 ALA A C 1
ATOM 723 O O . ALA A 1 97 ? -21.574 7.836 7.026 1.00 96.19 97 ALA A O 1
ATOM 724 N N . ASP A 1 98 ? -23.334 6.470 7.235 1.00 95.25 98 ASP A N 1
ATOM 725 C CA . ASP A 1 98 ? -24.273 7.554 7.575 1.00 95.25 98 ASP A CA 1
ATOM 726 C C . ASP A 1 98 ? -24.198 7.970 9.060 1.00 95.25 98 ASP A C 1
ATOM 728 O O . ASP A 1 98 ? -24.554 9.097 9.419 1.00 95.25 98 ASP A O 1
ATOM 732 N N . SER A 1 99 ? -23.743 7.063 9.929 1.00 96.62 99 SER A N 1
ATOM 733 C CA . SER A 1 99 ? -23.448 7.307 11.344 1.00 96.62 99 SER A CA 1
ATOM 734 C C . SER A 1 99 ? -22.385 6.333 11.854 1.00 96.62 99 SER A C 1
ATOM 736 O O . SER A 1 99 ? -22.046 5.356 11.182 1.00 96.62 99 SER A O 1
ATOM 738 N N . VAL A 1 100 ? -21.879 6.565 13.070 1.00 97.69 100 VAL A N 1
ATOM 739 C CA . VAL A 1 100 ? -20.898 5.665 13.688 1.00 97.69 100 VAL A CA 1
ATOM 740 C C . VAL A 1 100 ? -21.466 4.270 13.967 1.00 97.69 100 VAL A C 1
ATOM 742 O O . VAL A 1 100 ? -20.731 3.293 13.885 1.00 97.69 100 VAL A O 1
ATOM 745 N N . GLU A 1 101 ? -22.760 4.135 14.265 1.00 96.06 101 GLU A N 1
ATOM 746 C CA . GLU A 1 101 ? -23.386 2.828 14.507 1.00 96.06 101 GLU A CA 1
ATOM 747 C C . GLU A 1 101 ? -23.633 2.025 13.229 1.00 96.06 101 GLU A C 1
ATOM 749 O O . GLU A 1 101 ? -23.747 0.803 13.293 1.00 96.06 101 GLU A O 1
ATOM 754 N N . ASP A 1 102 ? -23.727 2.705 12.085 1.00 93.94 102 ASP A N 1
ATOM 755 C CA . ASP A 1 102 ? -23.873 2.081 10.766 1.00 93.94 102 ASP A CA 1
ATOM 756 C C . ASP A 1 102 ? -22.521 1.671 10.152 1.00 93.94 102 ASP A C 1
ATOM 758 O O . ASP A 1 102 ? -22.460 0.921 9.176 1.00 93.94 102 ASP A O 1
ATOM 762 N N . ALA A 1 103 ? -21.415 2.159 10.718 1.00 96.19 103 ALA A N 1
ATOM 763 C CA . ALA A 1 103 ? -20.082 1.884 10.214 1.00 96.19 103 ALA A CA 1
ATOM 764 C C . ALA A 1 103 ? -19.665 0.431 10.471 1.00 96.19 103 ALA A C 1
ATOM 766 O O . ALA A 1 103 ? -19.768 -0.079 11.587 1.00 96.19 103 ALA A O 1
ATOM 767 N N . ASN A 1 104 ? -19.096 -0.209 9.453 1.00 96.25 104 ASN A N 1
ATOM 768 C CA . ASN A 1 104 ? -18.413 -1.487 9.614 1.00 96.25 104 ASN A CA 1
ATOM 769 C C . ASN A 1 104 ? -17.034 -1.294 10.251 1.00 96.25 104 ASN A C 1
ATOM 771 O O . ASN A 1 104 ? -16.623 -2.105 11.073 1.00 96.25 104 ASN A O 1
ATOM 775 N N . MET A 1 105 ? -16.351 -0.207 9.888 1.00 97.25 105 MET A N 1
ATOM 776 C CA . MET A 1 105 ? -15.021 0.149 10.367 1.00 97.25 105 MET A CA 1
ATOM 777 C C . MET A 1 105 ? -15.034 1.562 10.946 1.00 97.25 105 MET A C 1
ATOM 779 O O . MET A 1 105 ? -15.502 2.493 10.288 1.00 97.25 105 MET A O 1
ATOM 783 N N . VAL A 1 106 ? -14.488 1.738 12.151 1.00 98.50 106 VAL A N 1
ATOM 784 C CA . VAL A 1 106 ? -14.311 3.068 12.755 1.00 98.50 106 VAL A CA 1
ATOM 785 C C . VAL A 1 106 ? -12.840 3.329 13.014 1.00 98.50 106 VAL A C 1
ATOM 787 O O . VAL A 1 106 ? -12.165 2.549 13.681 1.00 98.50 106 VAL A O 1
ATOM 790 N N . LEU A 1 107 ? -12.347 4.446 12.492 1.00 98.75 107 LEU A N 1
ATOM 791 C CA . LEU A 1 107 ? -10.957 4.850 12.644 1.00 98.75 107 LEU A CA 1
ATOM 792 C C . LEU A 1 107 ? -10.844 5.949 13.694 1.00 98.75 107 LEU A C 1
ATOM 794 O O . LEU A 1 107 ? -11.479 7.000 13.593 1.00 98.75 107 LEU A O 1
ATOM 798 N N . TRP A 1 108 ? -9.998 5.713 14.685 1.00 98.75 108 TRP A N 1
ATOM 799 C CA . TRP A 1 108 ? -9.786 6.577 15.833 1.00 98.75 108 TRP A CA 1
ATOM 800 C C . TRP A 1 108 ? -8.370 7.133 15.845 1.00 98.75 108 TRP A C 1
ATOM 802 O O . TRP A 1 108 ? -7.409 6.430 15.536 1.00 98.75 108 TRP A O 1
ATOM 812 N N . LYS A 1 109 ? -8.226 8.377 16.302 1.00 98.19 109 LYS A N 1
ATOM 813 C CA . LYS A 1 109 ? -6.935 8.888 16.768 1.00 98.19 109 LYS A CA 1
ATOM 814 C C . LYS A 1 109 ? -6.912 8.917 18.283 1.00 98.19 109 LYS A C 1
ATOM 816 O O . LYS A 1 109 ? -7.799 9.509 18.899 1.00 98.19 109 LYS A O 1
ATOM 821 N N . THR A 1 110 ? -5.905 8.304 18.887 1.00 98.19 110 THR A N 1
ATOM 822 C CA . THR A 1 110 ? -5.716 8.254 20.341 1.00 98.19 110 THR A CA 1
ATOM 823 C C . THR A 1 110 ? -4.256 7.963 20.662 1.00 98.19 110 THR A C 1
ATOM 825 O O . THR A 1 110 ? -3.571 7.372 19.841 1.00 98.19 110 THR A O 1
ATOM 828 N N . GLU A 1 111 ? -3.769 8.392 21.823 1.00 97.69 111 GLU A N 1
ATOM 829 C CA . GLU A 1 111 ? -2.405 8.069 22.262 1.00 97.69 111 GLU A CA 1
ATOM 830 C C . GLU A 1 111 ? -2.291 6.555 22.497 1.00 97.69 111 GLU A C 1
ATOM 832 O O . GLU A 1 111 ? -3.195 5.952 23.088 1.00 97.69 111 GLU A O 1
ATOM 837 N N . LEU A 1 112 ? -1.213 5.933 22.018 1.00 97.25 112 LEU A N 1
ATOM 838 C CA . LEU A 1 112 ? -1.015 4.489 22.088 1.00 97.25 112 LEU A CA 1
ATOM 839 C C . LEU A 1 112 ? 0.255 4.142 22.867 1.00 97.25 112 LEU A C 1
ATOM 841 O O . LEU A 1 112 ? 1.329 4.699 22.663 1.00 97.25 112 LEU A O 1
ATOM 845 N N . ASP A 1 113 ? 0.144 3.132 23.728 1.00 90.88 113 ASP A N 1
ATOM 846 C CA . ASP A 1 113 ? 1.303 2.564 24.408 1.00 90.88 113 ASP A CA 1
ATOM 847 C C . ASP A 1 113 ? 2.073 1.625 23.456 1.00 90.88 113 ASP A C 1
ATOM 849 O O . ASP A 1 113 ? 1.515 0.660 22.910 1.00 90.88 113 ASP A O 1
ATOM 853 N N . GLU A 1 114 ? 3.374 1.895 23.296 1.00 88.06 114 GLU A N 1
ATOM 854 C CA . GLU A 1 114 ? 4.363 1.050 22.598 1.00 88.06 114 GLU A CA 1
ATOM 855 C C . GLU A 1 114 ? 4.056 0.746 21.116 1.00 88.06 114 GLU A C 1
ATOM 857 O O . GLU A 1 114 ? 4.632 -0.177 20.541 1.00 88.06 114 GLU A O 1
ATOM 862 N N . ALA A 1 115 ? 3.168 1.512 20.480 1.00 95.12 115 ALA A N 1
ATOM 863 C CA . ALA A 1 115 ? 2.855 1.411 19.056 1.00 95.12 115 ALA A CA 1
ATOM 864 C C . ALA A 1 115 ? 2.472 2.781 18.490 1.00 95.12 115 ALA A C 1
ATOM 866 O O . ALA A 1 115 ? 2.090 3.675 19.234 1.00 95.12 115 ALA A O 1
ATOM 867 N N . VAL A 1 116 ? 2.557 2.929 17.169 1.00 97.12 116 VAL A N 1
ATOM 868 C CA . VAL A 1 116 ? 2.125 4.145 16.451 1.00 97.12 116 VAL A CA 1
ATOM 869 C C . VAL A 1 116 ? 0.803 3.946 15.701 1.00 97.12 116 VAL A C 1
ATOM 871 O O . VAL A 1 116 ? 0.144 4.913 15.318 1.00 97.12 116 VAL A O 1
ATOM 874 N N . GLY A 1 117 ? 0.387 2.690 15.547 1.00 98.19 117 GLY A N 1
ATOM 875 C CA . GLY A 1 117 ? -0.874 2.264 14.967 1.00 98.19 117 GLY A CA 1
ATOM 876 C C . GLY A 1 117 ? -1.274 0.898 15.522 1.00 98.19 117 GLY A C 1
ATOM 877 O O . GLY A 1 117 ? -0.425 0.160 16.030 1.00 98.19 117 GLY A O 1
ATOM 878 N N . ARG A 1 118 ? -2.578 0.609 15.508 1.00 98.06 118 ARG A N 1
ATOM 879 C CA . ARG A 1 118 ? -3.158 -0.718 15.760 1.00 98.06 118 ARG A CA 1
ATOM 880 C C . ARG A 1 118 ? -4.446 -0.867 14.963 1.00 98.06 118 ARG A C 1
ATOM 882 O O . ARG A 1 118 ? -5.204 0.095 14.852 1.00 98.06 118 ARG A O 1
ATOM 889 N N . HIS A 1 119 ? -4.771 -2.076 14.532 1.00 98.00 119 HIS A N 1
ATOM 890 C CA . HIS A 1 119 ? -6.058 -2.345 13.907 1.00 98.00 119 HIS A CA 1
ATOM 891 C C . HIS A 1 119 ? -6.559 -3.747 14.220 1.00 98.00 119 HIS A C 1
ATOM 893 O O . HIS A 1 119 ? -5.812 -4.723 14.240 1.00 98.00 119 HIS A O 1
ATOM 899 N N . GLU A 1 120 ? -7.862 -3.849 14.433 1.00 97.50 120 GLU A N 1
ATOM 900 C CA . GLU A 1 120 ? -8.551 -5.125 14.569 1.00 97.50 120 GLU A CA 1
ATOM 901 C C . GLU A 1 120 ? -8.868 -5.735 13.197 1.00 97.50 120 GLU A C 1
ATOM 903 O O . GLU A 1 120 ? -9.184 -5.028 12.238 1.00 97.50 120 GLU A O 1
ATOM 908 N N . ILE A 1 121 ? -8.863 -7.060 13.103 1.00 96.44 121 ILE A N 1
ATOM 909 C CA . ILE A 1 121 ? -9.246 -7.768 11.875 1.00 96.44 121 ILE A CA 1
ATOM 910 C C . ILE A 1 121 ? -10.759 -7.636 11.578 1.00 96.44 121 ILE A C 1
ATOM 912 O O . ILE A 1 121 ? -11.522 -7.207 12.449 1.00 96.44 121 ILE A O 1
ATOM 916 N N . PRO A 1 122 ? -11.232 -8.000 10.367 1.00 96.06 122 PRO A N 1
ATOM 917 C CA . PRO A 1 122 ? -12.647 -7.899 10.007 1.00 96.06 122 PRO A CA 1
ATOM 918 C C . PRO A 1 122 ? -13.576 -8.605 11.011 1.00 96.06 122 PRO A C 1
ATOM 920 O O . PRO A 1 122 ? -13.430 -9.794 11.281 1.00 96.06 122 PRO A O 1
ATOM 923 N N . SER A 1 123 ? -14.565 -7.884 11.543 1.00 89.25 123 SER A N 1
ATOM 924 C CA . SER A 1 123 ? -15.460 -8.352 12.615 1.00 89.25 123 SER A CA 1
ATOM 925 C C . SER A 1 123 ? -16.935 -8.169 12.238 1.00 89.25 123 SER A C 1
ATOM 927 O O . SER A 1 123 ? -17.284 -7.298 11.445 1.00 89.25 123 SER A O 1
ATOM 929 N N . GLN A 1 124 ? -17.818 -9.025 12.774 1.00 81.12 124 GLN A N 1
ATOM 930 C CA . GLN A 1 124 ? -19.248 -9.024 12.418 1.00 81.12 124 GLN A CA 1
ATOM 931 C C . GLN A 1 124 ? -20.018 -7.796 12.917 1.00 81.12 124 GLN A C 1
ATOM 933 O O . GLN A 1 124 ? -21.056 -7.482 12.342 1.00 81.12 124 GLN A O 1
ATOM 938 N N . ASN A 1 125 ? -19.554 -7.143 13.985 1.00 86.38 125 ASN A N 1
ATOM 939 C CA . ASN A 1 125 ? -20.259 -5.998 14.565 1.00 86.38 125 ASN A CA 1
ATOM 940 C C . ASN A 1 125 ? -19.690 -4.694 14.010 1.00 86.38 125 ASN A C 1
ATOM 942 O O . ASN A 1 125 ? -20.386 -3.934 13.349 1.00 86.38 125 ASN A O 1
ATOM 946 N N . GLN A 1 126 ? -18.418 -4.457 14.305 1.00 93.62 126 GLN A N 1
ATOM 947 C CA . GLN A 1 126 ? -17.633 -3.304 13.898 1.00 93.62 126 GLN A CA 1
ATOM 948 C C . GLN A 1 126 ? -16.165 -3.653 14.173 1.00 93.62 126 GLN A C 1
ATOM 950 O O . GLN A 1 126 ? -15.905 -4.408 15.113 1.00 93.62 126 GLN A O 1
ATOM 955 N N . ASN A 1 127 ? -15.214 -3.160 13.389 1.00 95.50 127 ASN A N 1
ATOM 956 C CA . ASN A 1 127 ? -13.792 -3.233 13.730 1.00 95.50 127 ASN A CA 1
ATOM 957 C C . ASN A 1 127 ? -13.198 -1.834 13.871 1.00 95.50 127 ASN A C 1
ATOM 959 O O . ASN A 1 127 ? -13.574 -0.907 13.148 1.00 95.50 127 ASN A O 1
ATOM 963 N N . TRP A 1 128 ? -12.301 -1.663 14.836 1.00 98.31 128 TRP A N 1
ATOM 964 C CA . TRP A 1 128 ? -11.665 -0.383 15.116 1.00 98.31 128 TRP A CA 1
ATOM 965 C C . TRP A 1 128 ? -10.198 -0.367 14.683 1.00 98.31 128 TRP A C 1
ATOM 967 O O . TRP A 1 128 ? -9.434 -1.306 14.925 1.00 98.31 128 TRP A O 1
ATOM 977 N N . GLY A 1 129 ? -9.817 0.742 14.052 1.00 98.50 129 GLY A N 1
ATOM 978 C CA . GLY A 1 129 ? -8.434 1.129 13.793 1.00 98.50 129 GLY A CA 1
ATOM 979 C C . GLY A 1 129 ? -8.043 2.301 14.686 1.00 98.50 129 GLY A C 1
ATOM 980 O O . GLY A 1 129 ? -8.859 3.185 14.943 1.00 98.50 129 GLY A O 1
ATOM 981 N N . TYR A 1 130 ? -6.804 2.320 15.160 1.00 98.69 130 TYR A N 1
ATOM 982 C CA . TYR A 1 130 ? -6.283 3.315 16.089 1.00 98.69 130 TYR A CA 1
ATOM 983 C C . TYR A 1 130 ? -4.951 3.844 15.575 1.00 98.69 130 TYR A C 1
ATOM 985 O O . TYR A 1 130 ? -4.052 3.071 15.256 1.00 98.69 130 TYR A O 1
ATOM 993 N N . PHE A 1 131 ? -4.806 5.161 15.561 1.00 98.69 131 PHE A N 1
ATOM 994 C CA . PHE A 1 131 ? -3.585 5.837 15.144 1.00 98.69 131 PHE A CA 1
ATOM 995 C C . PHE A 1 131 ? -3.124 6.801 16.225 1.00 98.69 131 PHE A C 1
ATOM 997 O O . PHE A 1 131 ? -3.953 7.536 16.766 1.00 98.69 131 PHE A O 1
ATOM 1004 N N . ASP A 1 132 ? -1.824 6.827 16.516 1.00 98.50 132 ASP A N 1
ATOM 1005 C CA . ASP A 1 132 ? -1.265 7.746 17.505 1.00 98.50 132 ASP A CA 1
ATOM 1006 C C . ASP A 1 132 ? -0.865 9.087 16.870 1.00 98.50 132 ASP A C 1
ATOM 1008 O O . ASP A 1 132 ? 0.171 9.174 16.205 1.00 98.50 132 ASP A O 1
ATOM 1012 N N . PRO A 1 133 ? -1.636 10.173 17.089 1.00 97.56 133 PRO A N 1
ATOM 1013 C CA . PRO A 1 133 ? -1.303 11.475 16.527 1.00 97.56 133 PRO A CA 1
ATOM 1014 C C . PRO A 1 133 ? -0.145 12.178 17.248 1.00 97.56 133 PRO A C 1
ATOM 1016 O O . PRO A 1 133 ? 0.290 13.241 16.802 1.00 97.56 133 PRO A O 1
ATOM 1019 N N . THR A 1 134 ? 0.305 11.649 18.388 1.00 97.62 134 THR A N 1
ATOM 1020 C CA . THR A 1 134 ? 1.381 12.215 19.211 1.00 97.62 134 THR A CA 1
ATOM 1021 C C . THR A 1 134 ? 2.759 11.680 18.819 1.00 97.62 134 THR A C 1
ATOM 1023 O O . THR A 1 134 ? 3.773 12.306 19.142 1.00 97.62 134 THR A O 1
ATOM 1026 N N . ALA A 1 135 ? 2.802 10.570 18.075 1.00 97.69 135 ALA A N 1
ATOM 1027 C CA . ALA A 1 135 ? 4.025 10.008 17.526 1.00 97.69 135 ALA A CA 1
ATOM 1028 C C . ALA A 1 135 ? 4.682 10.964 16.513 1.00 97.69 135 ALA A C 1
ATOM 1030 O O . ALA A 1 135 ? 4.013 11.576 15.678 1.00 97.69 135 ALA A O 1
ATOM 1031 N N . GLU A 1 136 ? 6.017 11.065 16.536 1.00 97.50 136 GLU A N 1
ATOM 1032 C CA . GLU A 1 136 ? 6.765 11.932 15.608 1.00 97.50 136 GLU A CA 1
ATOM 1033 C C . GLU A 1 136 ? 6.524 11.554 14.138 1.00 97.50 136 GLU A C 1
ATOM 1035 O O . GLU A 1 136 ? 6.474 12.436 13.277 1.00 97.50 136 GLU A O 1
ATOM 1040 N N . SER A 1 137 ? 6.335 10.261 13.855 1.00 96.94 137 SER A N 1
ATOM 1041 C CA . SER A 1 137 ? 6.039 9.746 12.517 1.00 96.94 137 SER A CA 1
ATOM 1042 C C . SER A 1 137 ? 4.731 10.285 11.946 1.00 96.94 137 SER A C 1
ATOM 1044 O O . SER A 1 137 ? 4.619 10.438 10.727 1.00 96.94 137 SER A O 1
ATOM 1046 N N . TRP A 1 138 ? 3.773 10.655 12.807 1.00 97.81 138 TRP A N 1
ATOM 1047 C CA . TRP A 1 138 ? 2.461 11.121 12.381 1.00 97.81 138 TRP A CA 1
ATOM 1048 C C . TRP A 1 138 ? 2.568 12.330 11.459 1.00 97.81 138 TRP A C 1
ATOM 1050 O O . TRP A 1 138 ? 1.796 12.419 10.521 1.00 97.81 138 TRP A O 1
ATOM 1060 N N . GLN A 1 139 ? 3.536 13.238 11.630 1.00 97.38 139 GLN A N 1
ATOM 1061 C CA . GLN A 1 139 ? 3.673 14.414 10.753 1.00 97.38 139 GLN A CA 1
ATOM 1062 C C . GLN A 1 139 ? 4.065 14.077 9.297 1.00 97.38 139 GLN A C 1
ATOM 1064 O O . GLN A 1 139 ? 3.969 14.940 8.425 1.00 97.38 139 GLN A O 1
ATOM 1069 N N . TYR A 1 140 ? 4.491 12.841 9.022 1.00 97.75 140 TYR A N 1
ATOM 1070 C CA . TYR A 1 140 ? 4.986 12.381 7.724 1.00 97.75 140 TYR A CA 1
ATOM 1071 C C . TYR A 1 140 ? 3.953 11.499 6.994 1.00 97.75 140 TYR A C 1
ATOM 1073 O O . TYR A 1 140 ? 4.235 10.375 6.585 1.00 97.75 140 TYR A O 1
ATOM 1081 N N . ARG A 1 141 ? 2.725 12.008 6.829 1.00 96.94 141 ARG A N 1
ATOM 1082 C CA . ARG A 1 141 ? 1.591 11.349 6.135 1.00 96.94 141 ARG A CA 1
ATOM 1083 C C . ARG A 1 141 ? 1.585 11.601 4.625 1.00 96.94 141 ARG A C 1
ATOM 1085 O O . ARG A 1 141 ? 0.573 11.958 4.033 1.00 96.94 141 ARG A O 1
ATOM 1092 N N . TYR A 1 142 ? 2.736 11.465 3.991 1.00 95.94 142 TYR A N 1
ATOM 1093 C CA . TYR A 1 142 ? 2.891 11.653 2.550 1.00 95.94 142 TYR A CA 1
ATOM 1094 C C . TYR A 1 142 ? 3.742 10.523 1.972 1.00 95.94 142 TYR A C 1
ATOM 1096 O O . TYR A 1 142 ? 4.316 9.739 2.724 1.00 95.94 142 TYR A O 1
ATOM 1104 N N . LEU A 1 143 ? 3.816 10.417 0.642 1.00 95.75 143 LEU A N 1
ATOM 1105 C CA . LEU A 1 143 ? 4.527 9.329 -0.038 1.00 95.75 143 LEU A CA 1
ATOM 1106 C C . LEU A 1 143 ? 5.952 9.154 0.498 1.00 95.75 143 LEU A C 1
ATOM 1108 O O . LEU A 1 143 ? 6.782 10.057 0.384 1.00 95.75 143 LEU A O 1
ATOM 1112 N N . GLY A 1 144 ? 6.213 7.977 1.071 1.00 96.25 144 GLY A N 1
ATOM 1113 C CA . GLY A 1 144 ? 7.502 7.630 1.661 1.00 96.25 144 GLY A CA 1
ATOM 1114 C C . GLY A 1 144 ? 7.702 7.992 3.121 1.00 96.25 144 GLY A C 1
ATOM 1115 O O . GLY A 1 144 ? 8.683 7.549 3.715 1.00 96.25 144 GLY A O 1
ATOM 1116 N N . GLY A 1 145 ? 6.803 8.776 3.704 1.00 97.62 145 GLY A N 1
ATOM 1117 C CA . GLY A 1 145 ? 6.799 9.060 5.127 1.00 97.62 145 GLY A CA 1
ATOM 1118 C C . GLY A 1 145 ? 6.237 7.892 5.939 1.00 97.62 145 GLY A C 1
ATOM 1119 O O . GLY A 1 145 ? 5.356 7.155 5.492 1.00 97.62 145 GLY A O 1
ATOM 1120 N N . ASP A 1 146 ? 6.760 7.728 7.148 1.00 97.94 146 ASP A N 1
ATOM 1121 C CA . ASP A 1 146 ? 6.428 6.620 8.048 1.00 97.94 146 ASP A CA 1
ATOM 1122 C C . ASP A 1 146 ? 4.977 6.681 8.564 1.00 97.94 146 ASP A C 1
ATOM 1124 O O . ASP A 1 146 ? 4.329 5.654 8.768 1.00 97.94 146 ASP A O 1
ATOM 1128 N N . GLY A 1 147 ? 4.412 7.888 8.687 1.00 98.06 147 GLY A N 1
ATOM 1129 C CA . GLY A 1 147 ? 3.008 8.074 9.056 1.00 98.06 147 GLY A CA 1
ATOM 1130 C C . GLY A 1 147 ? 2.042 7.523 8.004 1.00 98.06 147 GLY A C 1
ATOM 1131 O O . GLY A 1 147 ? 1.056 6.879 8.356 1.00 98.06 147 GLY A O 1
ATOM 1132 N N . LEU A 1 148 ? 2.332 7.721 6.710 1.00 98.31 148 LEU A N 1
ATOM 1133 C CA . LEU A 1 148 ? 1.530 7.112 5.641 1.00 98.31 148 LEU A CA 1
ATOM 1134 C C . LEU A 1 148 ? 1.729 5.593 5.593 1.00 98.31 148 LEU A C 1
ATOM 1136 O O . LEU A 1 148 ? 0.748 4.868 5.451 1.00 98.31 148 LEU A O 1
ATOM 1140 N N . HIS A 1 149 ? 2.966 5.114 5.753 1.00 98.38 149 HIS A N 1
ATOM 1141 C CA . HIS A 1 149 ? 3.251 3.681 5.858 1.00 98.38 149 HIS A CA 1
ATOM 1142 C C . HIS A 1 149 ? 2.416 3.022 6.966 1.00 98.38 149 HIS A C 1
ATOM 1144 O O . HIS A 1 149 ? 1.748 2.029 6.696 1.00 98.38 149 HIS A O 1
ATOM 1150 N N . THR A 1 150 ? 2.377 3.620 8.163 1.00 98.56 150 THR A N 1
ATOM 1151 C CA . THR A 1 150 ? 1.567 3.140 9.296 1.00 98.56 150 THR A CA 1
ATOM 1152 C C . THR A 1 150 ? 0.083 3.084 8.935 1.00 98.56 150 THR A C 1
ATOM 1154 O O . THR A 1 150 ? -0.578 2.085 9.190 1.00 98.56 150 THR A O 1
ATOM 1157 N N . ILE A 1 151 ? -0.455 4.130 8.295 1.00 98.81 151 ILE A N 1
ATOM 1158 C CA . ILE A 1 151 ? -1.862 4.150 7.870 1.00 98.81 151 ILE A CA 1
ATOM 1159 C C . ILE A 1 151 ? -2.176 2.986 6.929 1.00 98.81 151 ILE A C 1
ATOM 1161 O O . ILE A 1 151 ? -3.161 2.283 7.139 1.00 98.81 151 ILE A O 1
ATOM 1165 N N . ILE A 1 152 ? -1.340 2.769 5.913 1.00 98.88 152 ILE A N 1
ATOM 1166 C CA . ILE A 1 152 ? -1.528 1.662 4.974 1.00 98.88 152 ILE A CA 1
ATOM 1167 C C . ILE A 1 152 ? -1.414 0.333 5.738 1.00 98.88 152 ILE A C 1
ATOM 1169 O O . ILE A 1 152 ? -2.320 -0.484 5.670 1.00 98.88 152 ILE A O 1
ATOM 1173 N N . HIS A 1 153 ? -0.370 0.143 6.542 1.00 98.88 153 HIS A N 1
ATOM 1174 C CA . HIS A 1 153 ? -0.150 -1.071 7.332 1.00 98.88 153 HIS A CA 1
ATOM 1175 C C . HIS A 1 153 ? -1.363 -1.467 8.188 1.00 98.88 153 HIS A C 1
ATOM 1177 O O . HIS A 1 153 ? -1.870 -2.585 8.084 1.00 98.88 153 HIS A O 1
ATOM 1183 N N . GLU A 1 154 ? -1.868 -0.539 9.001 1.00 98.81 154 GLU A N 1
ATOM 1184 C CA . GLU A 1 154 ? -2.993 -0.808 9.897 1.00 98.81 154 GLU A CA 1
ATOM 1185 C C . GLU A 1 154 ? -4.287 -1.083 9.129 1.00 98.81 154 GLU A C 1
ATOM 1187 O O . GLU A 1 154 ? -5.046 -1.982 9.488 1.00 98.81 154 GLU A O 1
ATOM 1192 N N . LEU A 1 155 ? -4.536 -0.375 8.024 1.00 98.88 155 LEU A N 1
ATOM 1193 C CA . LEU A 1 155 ? -5.669 -0.716 7.166 1.00 98.88 155 LEU A CA 1
ATOM 1194 C C . LEU A 1 155 ? -5.514 -2.123 6.574 1.00 98.88 155 LEU A C 1
ATOM 1196 O O . LEU A 1 155 ? -6.503 -2.842 6.490 1.00 98.88 155 LEU A O 1
ATOM 1200 N N . GLY A 1 156 ? -4.296 -2.573 6.263 1.00 98.81 156 GLY A N 1
ATOM 1201 C CA . GLY A 1 156 ? -4.017 -3.954 5.861 1.00 98.81 156 GLY A CA 1
ATOM 1202 C C . GLY A 1 156 ? -4.549 -4.980 6.865 1.00 98.81 156 GLY A C 1
ATOM 1203 O O . GLY A 1 156 ? -5.267 -5.907 6.476 1.00 98.81 156 GLY A O 1
ATOM 1204 N N . HIS A 1 157 ? -4.297 -4.776 8.159 1.00 98.75 157 HIS A N 1
ATOM 1205 C CA . HIS A 1 157 ? -4.890 -5.587 9.230 1.00 98.75 157 HIS A CA 1
ATOM 1206 C C . HIS A 1 157 ? -6.419 -5.510 9.253 1.00 98.75 157 HIS A C 1
ATOM 1208 O O . HIS A 1 157 ? -7.087 -6.544 9.325 1.00 98.75 157 HIS A O 1
ATOM 1214 N N . GLY A 1 158 ? -6.984 -4.310 9.093 1.00 98.31 158 GLY A N 1
ATOM 1215 C CA . GLY A 1 158 ? -8.428 -4.087 8.962 1.00 98.31 158 GLY A CA 1
ATOM 1216 C C . GLY A 1 158 ? -9.090 -4.812 7.790 1.00 98.31 158 GLY A C 1
ATOM 1217 O O . GLY A 1 158 ? -10.317 -4.950 7.759 1.00 98.31 158 GLY A O 1
ATOM 1218 N N . LEU A 1 159 ? -8.288 -5.306 6.846 1.00 98.25 159 LEU A N 1
ATOM 1219 C CA . LEU A 1 159 ? -8.703 -6.107 5.699 1.00 98.25 159 LEU A CA 1
ATOM 1220 C C . LEU A 1 159 ? -8.267 -7.576 5.805 1.00 98.25 159 LEU A C 1
ATOM 1222 O O . LEU A 1 159 ? -8.485 -8.340 4.866 1.00 98.25 159 LEU A O 1
ATOM 1226 N N . GLY A 1 160 ? -7.725 -8.001 6.945 1.00 98.19 160 GLY A N 1
ATOM 1227 C CA . GLY A 1 160 ? -7.382 -9.395 7.234 1.00 98.19 160 GLY A CA 1
ATOM 1228 C C . GLY A 1 160 ? -5.960 -9.798 6.848 1.00 98.19 160 GLY A C 1
ATOM 1229 O O . GLY A 1 160 ? -5.687 -10.997 6.767 1.00 98.19 160 GLY A O 1
ATOM 1230 N N . LEU A 1 161 ? -5.063 -8.835 6.606 1.00 98.75 161 LEU A N 1
ATOM 1231 C CA . LEU A 1 161 ? -3.644 -9.135 6.436 1.00 98.75 161 LEU A CA 1
ATOM 1232 C C . LEU A 1 161 ? -2.939 -9.285 7.790 1.00 98.75 161 LEU A C 1
ATOM 1234 O O . LEU A 1 161 ? -3.263 -8.590 8.749 1.00 98.75 161 LEU A O 1
ATOM 1238 N N . ALA A 1 162 ? -1.964 -10.180 7.866 1.00 98.62 162 ALA A N 1
ATOM 1239 C CA . ALA A 1 162 ? -1.125 -10.437 9.029 1.00 98.62 162 ALA A CA 1
ATOM 1240 C C . ALA A 1 162 ? 0.309 -9.951 8.815 1.00 98.62 162 ALA A C 1
ATOM 1242 O O . ALA A 1 162 ? 0.717 -9.621 7.698 1.00 98.62 162 ALA A O 1
ATOM 1243 N N . HIS A 1 163 ? 1.092 -9.932 9.894 1.00 98.62 163 HIS A N 1
ATOM 1244 C CA . HIS A 1 163 ? 2.519 -9.688 9.778 1.00 98.62 163 HIS A CA 1
ATOM 1245 C C . HIS A 1 163 ? 3.246 -10.911 9.208 1.00 98.62 163 HIS A C 1
ATOM 1247 O O . HIS A 1 163 ? 2.953 -12.048 9.580 1.00 98.62 163 HIS A O 1
ATOM 1253 N N . PRO A 1 164 ? 4.305 -10.706 8.409 1.00 98.19 164 PRO A N 1
ATOM 1254 C CA . PRO A 1 164 ? 5.108 -11.793 7.847 1.00 98.19 164 PRO A CA 1
ATOM 1255 C C . PRO A 1 164 ? 5.906 -12.588 8.897 1.00 98.19 164 PRO A C 1
ATOM 1257 O O . PRO A 1 164 ? 6.442 -13.652 8.582 1.00 98.19 164 PRO A O 1
ATOM 1260 N N . HIS A 1 165 ? 6.027 -12.073 10.126 1.00 97.81 165 HIS A N 1
ATOM 1261 C CA . HIS A 1 165 ? 6.818 -12.668 11.205 1.00 97.81 165 HIS A CA 1
ATOM 1262 C C . HIS A 1 165 ? 5.998 -13.431 12.249 1.00 97.81 165 HIS A C 1
ATOM 1264 O O . HIS A 1 165 ? 6.595 -14.073 13.110 1.00 97.81 165 HIS A O 1
ATOM 1270 N N . ASP A 1 166 ? 4.667 -13.373 12.199 1.00 96.62 166 ASP A N 1
ATOM 1271 C CA . ASP A 1 166 ? 3.808 -14.153 13.093 1.00 96.62 166 ASP A CA 1
ATOM 1272 C C . ASP A 1 166 ? 2.644 -14.858 12.381 1.00 96.62 166 ASP A C 1
ATOM 1274 O O . ASP A 1 166 ? 2.179 -15.881 12.885 1.00 96.62 166 ASP A O 1
ATOM 1278 N N . GLY A 1 167 ? 2.226 -14.382 11.202 1.00 95.19 167 GLY A N 1
ATOM 1279 C CA . GLY A 1 167 ? 1.095 -14.927 10.454 1.00 95.19 167 GLY A CA 1
ATOM 1280 C C . GLY A 1 167 ? -0.254 -14.725 11.145 1.00 95.19 167 GLY A C 1
ATOM 1281 O O . GLY A 1 167 ? -1.212 -15.423 10.829 1.00 95.19 167 GLY A O 1
ATOM 1282 N N . GLY A 1 168 ? -0.340 -13.813 12.117 1.00 94.19 168 GLY A N 1
ATOM 1283 C CA . GLY A 1 168 ? -1.545 -13.562 12.897 1.00 94.19 168 GLY A CA 1
ATOM 1284 C C . GLY A 1 168 ? -1.712 -14.527 14.074 1.00 94.19 168 GLY A C 1
ATOM 1285 O O . GLY A 1 168 ? -0.752 -14.966 14.718 1.00 94.19 168 GLY A O 1
ATOM 1286 N N . ALA A 1 169 ? -2.966 -14.832 14.413 1.00 91.56 169 ALA A N 1
ATOM 1287 C CA . ALA A 1 169 ? -3.313 -15.525 15.659 1.00 91.56 169 ALA A CA 1
ATOM 1288 C C . ALA A 1 169 ? -3.948 -16.913 15.478 1.00 91.56 169 ALA A C 1
ATOM 1290 O O . ALA A 1 169 ? -4.133 -17.612 16.476 1.00 91.56 169 ALA A O 1
ATOM 1291 N N . GLU A 1 170 ? -4.262 -17.317 14.247 1.00 93.62 170 GLU A N 1
ATOM 1292 C CA . GLU A 1 170 ? -4.948 -18.582 13.971 1.00 93.62 170 GLU A CA 1
ATOM 1293 C C . GLU A 1 170 ? -4.013 -19.801 14.066 1.00 93.62 170 GLU A C 1
ATOM 1295 O O . GLU A 1 170 ? -2.789 -19.697 13.957 1.00 93.62 170 GLU A O 1
ATOM 1300 N N . ASP A 1 171 ? -4.591 -20.986 14.281 1.00 94.44 171 ASP A N 1
ATOM 1301 C CA . ASP A 1 171 ? -3.835 -22.234 14.474 1.00 94.44 171 ASP A CA 1
ATOM 1302 C C . ASP A 1 171 ? -3.037 -22.660 13.224 1.00 94.44 171 ASP A C 1
ATOM 1304 O O . ASP A 1 171 ? -2.039 -23.376 13.340 1.00 94.44 171 ASP A O 1
ATOM 1308 N N . ASP A 1 172 ? -3.477 -22.246 12.034 1.00 95.06 172 ASP A N 1
ATOM 1309 C CA . ASP A 1 172 ? -2.876 -22.569 10.737 1.00 95.06 172 ASP A CA 1
ATOM 1310 C C . ASP A 1 172 ? -1.917 -21.488 10.211 1.00 95.06 172 ASP A C 1
ATOM 1312 O O . ASP A 1 172 ? -1.484 -21.575 9.058 1.00 95.06 172 ASP A O 1
ATOM 1316 N N . ARG A 1 173 ? -1.560 -20.504 11.047 1.00 95.25 173 ARG A N 1
ATOM 1317 C CA . ARG A 1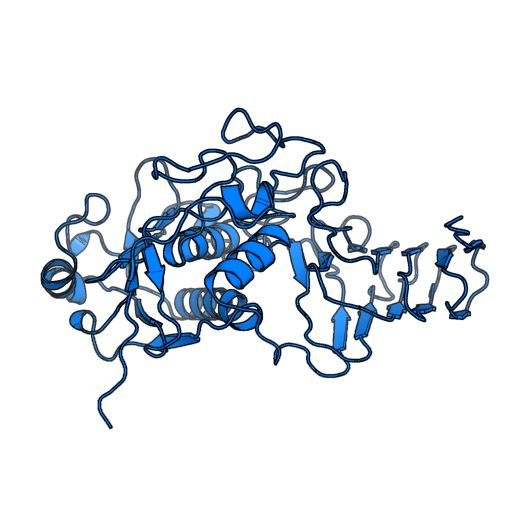 173 ? -0.637 -19.416 10.701 1.00 95.25 173 ARG A CA 1
ATOM 1318 C C . ARG A 1 173 ? 0.748 -19.906 10.281 1.00 95.25 173 ARG A C 1
ATOM 1320 O O . ARG A 1 173 ? 1.304 -20.853 10.851 1.00 95.25 173 ARG A O 1
ATOM 1327 N N . THR A 1 174 ? 1.350 -19.197 9.332 1.00 96.75 174 THR A N 1
ATOM 1328 C CA . THR A 1 174 ? 2.725 -19.425 8.868 1.00 96.75 174 THR A CA 1
ATOM 1329 C C . THR A 1 174 ? 3.528 -18.127 8.839 1.00 96.75 174 THR A C 1
ATOM 1331 O O . THR A 1 174 ? 2.970 -17.042 8.918 1.00 96.75 174 THR A O 1
ATOM 1334 N N . MET A 1 175 ? 4.855 -18.233 8.736 1.00 97.38 175 MET A N 1
ATOM 1335 C CA . MET A 1 175 ? 5.757 -17.082 8.615 1.00 97.38 175 MET A CA 1
ATOM 1336 C C . MET A 1 175 ? 6.455 -17.088 7.259 1.00 97.38 175 MET A C 1
ATOM 1338 O O . MET A 1 175 ? 6.661 -18.149 6.658 1.00 97.38 175 MET A O 1
ATOM 1342 N N . PHE A 1 176 ? 6.908 -15.910 6.826 1.00 98.06 176 PHE A N 1
ATOM 1343 C CA . PHE A 1 176 ? 7.718 -15.771 5.618 1.00 98.06 176 PHE A CA 1
ATOM 1344 C C . PHE A 1 176 ? 8.944 -16.694 5.665 1.00 98.06 176 PHE A C 1
ATOM 1346 O O . PHE A 1 176 ? 9.569 -16.848 6.723 1.00 98.06 176 PHE A O 1
ATOM 1353 N N . PRO A 1 177 ? 9.356 -17.277 4.521 1.00 97.81 177 PRO A N 1
ATOM 1354 C CA . PRO A 1 177 ? 10.533 -18.131 4.460 1.00 97.81 177 PRO A CA 1
ATOM 1355 C C . PRO A 1 177 ? 11.768 -17.471 5.086 1.00 97.81 177 PRO A C 1
ATOM 1357 O O . PRO A 1 177 ? 12.263 -16.449 4.610 1.00 97.81 177 PRO A O 1
ATOM 1360 N N . GLY A 1 178 ? 12.324 -18.083 6.132 1.00 97.00 178 GLY A N 1
ATOM 1361 C CA . GLY A 1 178 ? 13.547 -17.620 6.799 1.00 97.00 178 GLY A CA 1
ATOM 1362 C C . GLY A 1 178 ? 13.371 -16.440 7.760 1.00 97.00 178 GLY A C 1
ATOM 1363 O O . GLY A 1 178 ? 14.376 -15.922 8.240 1.00 97.00 178 GLY A O 1
ATOM 1364 N N . VAL A 1 179 ? 12.139 -16.018 8.056 1.00 97.94 179 VAL A N 1
ATOM 1365 C CA . VAL A 1 179 ? 11.857 -15.048 9.123 1.00 97.94 179 VAL A CA 1
ATOM 1366 C C . VAL A 1 179 ? 11.822 -15.770 10.470 1.00 97.94 179 VAL A C 1
ATOM 1368 O O . VAL A 1 179 ? 11.174 -16.806 10.609 1.00 97.94 179 VAL A O 1
ATOM 1371 N N . ALA A 1 180 ? 12.563 -15.248 11.449 1.00 95.50 180 ALA A N 1
ATOM 1372 C CA . ALA A 1 180 ? 12.673 -15.832 12.788 1.00 95.50 180 ALA A CA 1
ATOM 1373 C C . ALA A 1 180 ? 12.214 -14.886 13.912 1.00 95.50 180 ALA A C 1
ATOM 1375 O O . ALA A 1 180 ? 11.963 -15.338 15.028 1.00 95.50 180 ALA A O 1
ATOM 1376 N N . ASP A 1 181 ? 12.133 -13.588 13.626 1.00 96.88 181 ASP A N 1
ATOM 1377 C CA . ASP A 1 181 ? 11.725 -12.525 14.541 1.00 96.88 181 ASP A CA 1
ATOM 1378 C C . ASP A 1 181 ? 11.182 -11.329 13.727 1.00 96.88 181 ASP A C 1
ATOM 1380 O O . ASP A 1 181 ? 11.365 -11.312 12.502 1.00 96.88 181 ASP A O 1
ATOM 1384 N N . PRO A 1 182 ? 10.549 -10.325 14.366 1.00 96.81 182 PRO A N 1
ATOM 1385 C CA . PRO A 1 182 ? 9.924 -9.208 13.658 1.00 96.81 182 PRO A CA 1
ATOM 1386 C C . PRO A 1 182 ? 10.844 -8.425 12.710 1.00 96.81 182 PRO A C 1
ATOM 1388 O O . PRO A 1 182 ? 10.371 -7.906 11.702 1.00 96.81 182 PRO A O 1
ATOM 1391 N N . TYR A 1 183 ? 12.150 -8.385 12.986 1.00 96.81 183 TYR A N 1
ATOM 1392 C CA . TYR A 1 183 ? 13.139 -7.601 12.239 1.00 96.81 183 TYR A CA 1
ATOM 1393 C C . TYR A 1 183 ? 14.090 -8.467 11.394 1.00 96.81 183 TYR A C 1
ATOM 1395 O O . TYR A 1 183 ? 15.048 -7.978 10.798 1.00 96.81 183 TYR A O 1
ATOM 1403 N N . SER A 1 184 ? 13.832 -9.773 11.295 1.00 97.12 184 SER A N 1
ATOM 1404 C CA . SER A 1 184 ? 14.526 -10.638 10.341 1.00 97.12 184 SER A CA 1
ATOM 1405 C C . SER A 1 184 ? 14.100 -10.287 8.912 1.00 97.12 184 SER A C 1
ATOM 1407 O O . SER A 1 184 ? 12.928 -10.436 8.578 1.00 97.12 184 SER A O 1
ATOM 1409 N N . THR A 1 185 ? 15.034 -9.927 8.026 1.00 97.12 185 THR A N 1
ATOM 1410 C CA . THR A 1 185 ? 14.721 -9.629 6.609 1.00 97.12 185 THR A CA 1
ATOM 1411 C C . THR A 1 185 ? 14.348 -10.869 5.785 1.00 97.12 185 THR A C 1
ATOM 1413 O O . THR A 1 185 ? 13.908 -10.754 4.643 1.00 97.12 185 THR A O 1
ATOM 1416 N N . GLY A 1 186 ? 14.449 -12.068 6.365 1.00 97.31 186 GLY A N 1
ATOM 1417 C CA . GLY A 1 186 ? 14.012 -13.314 5.744 1.00 97.31 186 GLY A CA 1
ATOM 1418 C C . GLY A 1 186 ? 14.922 -13.797 4.612 1.00 97.31 186 GLY A C 1
ATOM 1419 O O . GLY A 1 186 ? 15.974 -13.230 4.309 1.00 97.31 186 GLY A O 1
ATOM 1420 N N . THR A 1 187 ? 14.524 -14.895 3.974 1.00 97.62 187 THR A N 1
ATOM 1421 C CA . THR A 1 187 ? 15.259 -15.475 2.842 1.00 97.62 187 THR A CA 1
ATOM 1422 C C . THR A 1 187 ? 15.311 -14.468 1.693 1.00 97.62 187 THR A C 1
ATOM 1424 O O . THR A 1 187 ? 14.279 -13.942 1.287 1.00 97.62 187 THR A O 1
ATOM 1427 N N . TYR A 1 188 ? 16.518 -14.194 1.187 1.00 97.62 188 TYR A N 1
ATOM 1428 C CA . TYR A 1 188 ? 16.786 -13.192 0.143 1.00 97.62 188 TYR A CA 1
ATOM 1429 C C . TYR A 1 188 ? 16.373 -11.748 0.482 1.00 97.62 188 TYR A C 1
ATOM 1431 O O . TYR A 1 188 ? 16.321 -10.923 -0.420 1.00 97.62 188 TYR A O 1
ATOM 1439 N N . GLY A 1 189 ? 16.102 -11.419 1.750 1.00 97.50 189 GLY A N 1
ATOM 1440 C CA . GLY A 1 189 ? 15.703 -10.059 2.124 1.00 97.50 189 GLY A CA 1
ATOM 1441 C C . GLY A 1 189 ? 14.256 -9.708 1.756 1.00 97.50 189 GLY A C 1
ATOM 1442 O O . GLY A 1 189 ? 13.938 -8.531 1.596 1.00 97.50 189 GLY A O 1
ATOM 1443 N N . LEU A 1 190 ? 13.384 -10.711 1.596 1.00 98.12 190 LEU A N 1
ATOM 1444 C CA . LEU A 1 190 ? 12.001 -10.540 1.132 1.00 98.12 190 LEU A CA 1
ATOM 1445 C C . LEU A 1 190 ? 10.997 -10.123 2.225 1.00 98.12 190 LEU A C 1
ATOM 1447 O O . LEU A 1 190 ? 9.854 -9.809 1.906 1.00 98.12 190 LEU A O 1
ATOM 1451 N N . ASN A 1 191 ? 11.401 -10.085 3.498 1.00 98.31 191 ASN A N 1
ATOM 1452 C CA . ASN A 1 191 ? 10.615 -9.500 4.588 1.00 98.31 191 ASN A CA 1
ATOM 1453 C C . ASN A 1 191 ? 11.032 -8.041 4.825 1.00 98.31 191 ASN A C 1
ATOM 1455 O O . ASN A 1 191 ? 11.668 -7.727 5.833 1.00 98.31 191 ASN A O 1
ATOM 1459 N N . GLN A 1 192 ? 10.705 -7.179 3.864 1.00 98.12 192 GLN A N 1
ATOM 1460 C CA . GLN A 1 192 ? 10.928 -5.735 3.926 1.00 98.12 192 GLN A CA 1
ATOM 1461 C C . GLN A 1 192 ? 9.747 -4.984 3.314 1.00 98.12 192 GLN A C 1
ATOM 1463 O O . GLN A 1 192 ? 9.025 -5.520 2.469 1.00 98.12 192 GLN A O 1
ATOM 1468 N N . GLY A 1 193 ? 9.597 -3.725 3.708 1.00 97.25 193 GLY A N 1
ATOM 1469 C CA . GLY A 1 193 ? 8.503 -2.852 3.322 1.00 97.25 193 GLY A CA 1
ATOM 1470 C C . GLY A 1 193 ? 8.313 -2.730 1.806 1.00 97.25 193 GLY A C 1
ATOM 1471 O O . GLY A 1 193 ? 7.188 -2.656 1.326 1.00 97.25 193 GLY A O 1
ATOM 1472 N N . VAL A 1 194 ? 9.403 -2.701 1.029 1.00 97.69 194 VAL A N 1
ATOM 1473 C CA . VAL A 1 194 ? 9.353 -2.613 -0.446 1.00 97.69 194 VAL A CA 1
ATOM 1474 C C . VAL A 1 194 ? 8.623 -3.804 -1.095 1.00 97.69 194 VAL A C 1
ATOM 1476 O O . VAL A 1 194 ? 8.095 -3.674 -2.200 1.00 97.69 194 VAL A O 1
ATOM 1479 N N . TRP A 1 195 ? 8.531 -4.942 -0.396 1.00 98.50 195 TRP A N 1
ATOM 1480 C CA . TRP A 1 195 ? 7.855 -6.157 -0.867 1.00 98.50 195 TRP A CA 1
ATOM 1481 C C . TRP A 1 195 ? 6.482 -6.377 -0.225 1.00 98.50 195 TRP A C 1
ATOM 1483 O O . TRP A 1 195 ? 5.595 -6.953 -0.862 1.00 98.50 195 TRP A O 1
ATOM 1493 N N . THR A 1 196 ? 6.314 -5.937 1.025 1.00 98.69 196 THR A N 1
ATOM 1494 C CA . THR A 1 196 ? 5.053 -5.965 1.776 1.00 98.69 196 THR A CA 1
ATOM 1495 C C . THR A 1 196 ? 5.024 -4.856 2.822 1.00 98.69 196 THR A C 1
ATOM 1497 O O . THR A 1 196 ? 5.917 -4.764 3.665 1.00 98.69 196 THR A O 1
ATOM 1500 N N . VAL A 1 197 ? 3.969 -4.044 2.822 1.00 98.50 197 VAL A N 1
ATOM 1501 C CA . VAL A 1 197 ? 3.738 -3.001 3.831 1.00 98.50 197 VAL A CA 1
ATOM 1502 C C . VAL A 1 197 ? 3.546 -3.585 5.234 1.00 98.50 197 VAL A C 1
ATOM 1504 O O . VAL A 1 197 ? 3.751 -2.881 6.216 1.00 98.50 197 VAL A O 1
ATOM 1507 N N . MET A 1 198 ? 3.230 -4.880 5.345 1.00 98.81 198 MET A N 1
ATOM 1508 C CA . MET A 1 198 ? 3.033 -5.569 6.622 1.00 98.81 198 MET A CA 1
ATOM 1509 C C . MET A 1 198 ? 4.347 -5.894 7.354 1.00 98.81 198 MET A C 1
ATOM 1511 O O . MET A 1 198 ? 4.321 -6.367 8.489 1.00 98.81 198 MET A O 1
ATOM 1515 N N . SER A 1 199 ? 5.515 -5.676 6.743 1.00 98.38 199 SER A N 1
ATOM 1516 C CA . SER A 1 199 ? 6.807 -5.897 7.403 1.00 98.38 199 SER A CA 1
ATOM 1517 C C . SER A 1 199 ? 7.172 -4.767 8.370 1.00 98.38 199 SER A C 1
ATOM 1519 O O . SER A 1 199 ? 6.994 -3.595 8.057 1.00 98.38 199 SER A O 1
ATOM 1521 N N . TYR A 1 200 ? 7.785 -5.112 9.508 1.00 97.44 200 TYR A N 1
ATOM 1522 C CA . TYR A 1 200 ? 8.408 -4.133 10.413 1.00 97.44 200 TYR A CA 1
ATOM 1523 C C . TYR A 1 200 ? 9.760 -3.617 9.903 1.00 97.44 200 TYR A C 1
ATOM 1525 O O . TYR A 1 200 ? 10.275 -2.626 10.417 1.00 97.44 200 TYR A O 1
ATOM 1533 N N . ASN A 1 201 ? 10.354 -4.263 8.895 1.00 97.31 201 ASN A N 1
ATOM 1534 C CA . ASN A 1 201 ? 11.550 -3.753 8.230 1.00 97.31 201 ASN A CA 1
ATOM 1535 C C . ASN A 1 201 ? 11.121 -2.761 7.147 1.00 97.31 201 ASN A C 1
ATOM 1537 O O . ASN A 1 201 ? 11.070 -3.113 5.968 1.00 97.31 201 ASN A O 1
ATOM 1541 N N . THR A 1 202 ? 10.747 -1.546 7.548 1.00 94.25 202 THR A N 1
ATOM 1542 C CA . THR A 1 202 ? 10.249 -0.521 6.622 1.00 94.25 202 THR A CA 1
ATOM 1543 C C . THR A 1 202 ? 11.292 -0.152 5.562 1.00 94.25 202 THR A C 1
ATOM 1545 O O . THR A 1 202 ? 12.503 -0.279 5.751 1.00 94.25 202 THR A O 1
ATOM 1548 N N . GLY A 1 203 ? 10.815 0.313 4.407 1.00 95.31 203 GLY A N 1
ATOM 1549 C CA . GLY A 1 203 ? 11.692 0.676 3.289 1.00 95.31 203 GLY A CA 1
ATOM 1550 C C . GLY A 1 203 ? 12.393 -0.510 2.614 1.00 95.31 203 GLY A C 1
ATOM 1551 O O . GLY A 1 203 ? 11.778 -1.558 2.403 1.00 95.31 203 GLY A O 1
ATOM 1552 N N . TRP A 1 204 ? 13.644 -0.290 2.204 1.00 95.75 204 TRP A N 1
ATOM 1553 C CA . TRP A 1 204 ? 14.500 -1.253 1.508 1.00 95.75 204 TRP A CA 1
ATOM 1554 C C . TRP A 1 204 ? 15.958 -1.030 1.912 1.00 95.75 204 TRP A C 1
ATOM 1556 O O . TRP A 1 204 ? 16.444 0.093 1.827 1.00 95.75 204 TRP A O 1
ATOM 1566 N N . ASP A 1 205 ? 16.660 -2.079 2.326 1.00 94.56 205 ASP A N 1
ATOM 1567 C CA . ASP A 1 205 ? 18.040 -2.023 2.820 1.00 94.56 205 ASP A CA 1
ATOM 1568 C C . ASP A 1 205 ? 19.094 -1.597 1.782 1.00 94.56 205 ASP A C 1
ATOM 1570 O O . ASP A 1 205 ? 20.202 -1.204 2.160 1.00 94.56 205 ASP A O 1
ATOM 1574 N N . GLU A 1 206 ? 18.756 -1.601 0.491 1.00 94.50 206 GLU A N 1
ATOM 1575 C CA . GLU A 1 206 ? 19.617 -1.065 -0.574 1.00 94.50 206 GLU A CA 1
ATOM 1576 C C . GLU A 1 206 ? 19.416 0.444 -0.824 1.00 94.50 206 GLU 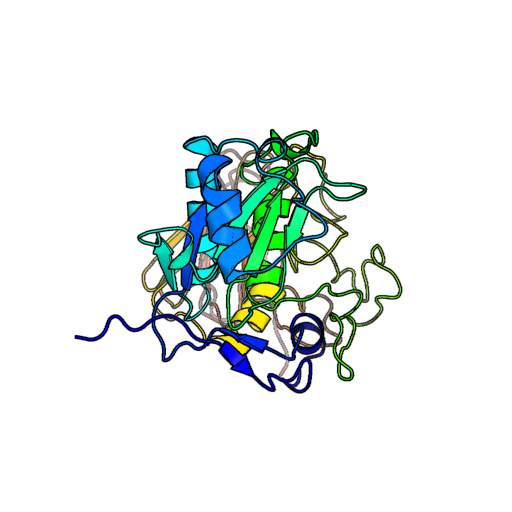A C 1
ATOM 1578 O O . GLU A 1 206 ? 20.134 1.043 -1.628 1.00 94.50 206 GLU A O 1
ATOM 1583 N N . ALA A 1 207 ? 18.500 1.093 -0.095 1.00 94.06 207 ALA A N 1
ATOM 1584 C CA . ALA A 1 207 ? 18.240 2.526 -0.167 1.00 94.06 207 ALA A CA 1
ATOM 1585 C C . ALA A 1 207 ? 18.145 3.176 1.227 1.00 94.06 207 ALA A C 1
ATOM 1587 O O . ALA A 1 207 ? 17.875 2.536 2.237 1.00 94.06 207 ALA A O 1
ATOM 1588 N N . GLY A 1 208 ? 18.386 4.487 1.311 1.00 92.56 208 GLY A N 1
ATOM 1589 C CA . GLY A 1 208 ? 18.243 5.208 2.580 1.00 92.56 208 GLY A CA 1
ATOM 1590 C C . GLY A 1 208 ? 16.777 5.377 2.987 1.00 92.56 208 GLY A C 1
ATOM 1591 O O . GLY A 1 208 ? 15.941 5.680 2.141 1.00 92.56 208 GLY A O 1
ATOM 1592 N N . SER A 1 209 ? 16.472 5.276 4.280 1.00 95.19 209 SER A N 1
ATOM 1593 C CA . SER A 1 209 ? 15.147 5.590 4.828 1.00 95.19 209 SER A CA 1
ATOM 1594 C C . SER A 1 209 ? 15.240 6.262 6.203 1.00 95.19 209 SER A C 1
ATOM 1596 O O . SER A 1 209 ? 16.242 6.149 6.917 1.00 95.19 209 SER A O 1
ATOM 1598 N N . ASN A 1 210 ? 14.207 7.025 6.556 1.00 95.94 210 ASN A N 1
ATOM 1599 C CA . ASN A 1 210 ? 13.939 7.544 7.900 1.00 95.94 210 ASN A CA 1
ATOM 1600 C C . ASN A 1 210 ? 12.444 7.883 8.026 1.00 95.94 210 ASN A C 1
ATOM 1602 O O . ASN A 1 210 ? 11.680 7.622 7.108 1.00 95.94 210 ASN A O 1
ATOM 1606 N N . LEU A 1 211 ? 12.013 8.519 9.119 1.00 97.06 211 LEU A N 1
ATOM 1607 C CA . LEU A 1 211 ? 10.594 8.854 9.315 1.00 97.06 211 LEU A CA 1
ATOM 1608 C C . LEU A 1 211 ? 9.975 9.696 8.180 1.00 97.06 211 LEU A C 1
ATOM 1610 O O . LEU A 1 211 ? 8.775 9.617 7.939 1.00 97.06 211 LEU A O 1
ATOM 1614 N N . ALA A 1 212 ? 10.777 10.497 7.479 1.00 96.81 212 ALA A N 1
ATOM 1615 C CA . ALA A 1 212 ? 10.321 11.437 6.465 1.00 96.81 212 ALA A CA 1
ATOM 1616 C C . ALA A 1 212 ? 10.373 10.897 5.027 1.00 96.81 212 ALA A C 1
ATOM 1618 O O . ALA A 1 212 ? 9.748 11.514 4.167 1.00 96.81 212 ALA A O 1
ATOM 1619 N N . TYR A 1 213 ? 11.134 9.836 4.732 1.00 96.75 213 TYR A N 1
ATOM 1620 C CA . TYR A 1 213 ? 11.257 9.281 3.376 1.00 96.75 213 TYR A CA 1
ATOM 1621 C C . TYR A 1 213 ? 11.767 7.833 3.361 1.00 96.75 213 TYR A C 1
ATOM 1623 O O . TYR A 1 213 ? 12.365 7.350 4.321 1.00 96.75 213 TYR A O 1
ATOM 1631 N N . GLY A 1 214 ? 11.621 7.170 2.214 1.00 96.44 214 GLY A N 1
ATOM 1632 C CA . GLY A 1 214 ? 12.153 5.837 1.941 1.00 96.44 214 GLY A CA 1
ATOM 1633 C C . GLY A 1 214 ? 11.288 4.698 2.479 1.00 96.44 214 GLY A C 1
ATOM 1634 O O . GLY A 1 214 ? 11.677 3.545 2.322 1.00 96.44 214 GLY A O 1
ATOM 1635 N N . ASN A 1 215 ? 10.130 5.002 3.076 1.00 97.38 215 ASN A N 1
ATOM 1636 C CA . ASN A 1 215 ? 9.126 4.019 3.492 1.00 97.38 215 ASN A CA 1
ATOM 1637 C C . ASN A 1 215 ? 8.107 3.770 2.368 1.00 97.38 215 ASN A C 1
ATOM 1639 O O . ASN A 1 215 ? 8.267 4.205 1.226 1.00 97.38 215 ASN A O 1
ATOM 1643 N N . GLN A 1 216 ? 7.044 3.038 2.672 1.00 95.62 216 GLN A N 1
ATOM 1644 C CA . GLN A 1 216 ? 6.041 2.630 1.695 1.00 95.62 216 GLN A CA 1
ATOM 1645 C C . GLN A 1 216 ? 5.073 3.782 1.427 1.00 95.62 216 GLN A C 1
ATOM 1647 O O . GLN A 1 216 ? 4.478 4.339 2.345 1.00 95.62 216 GLN A O 1
ATOM 1652 N N . GLY A 1 217 ? 4.919 4.138 0.152 1.00 95.06 217 GLY A N 1
ATOM 1653 C CA . GLY A 1 217 ? 3.842 5.011 -0.320 1.00 95.06 217 GLY A CA 1
ATOM 1654 C C . GLY A 1 217 ? 2.630 4.231 -0.834 1.00 95.06 217 GLY A C 1
ATOM 1655 O O . GLY A 1 217 ? 1.589 4.831 -1.085 1.00 95.06 217 GLY A O 1
ATOM 1656 N N . GLY A 1 218 ? 2.763 2.913 -0.986 1.00 96.94 218 GLY A N 1
ATOM 1657 C CA . GLY A 1 218 ? 1.750 2.020 -1.531 1.00 96.94 218 GLY A CA 1
ATOM 1658 C C . GLY A 1 218 ? 1.968 0.576 -1.088 1.00 96.94 218 GLY A C 1
ATOM 1659 O O . GLY A 1 218 ? 2.845 0.291 -0.273 1.00 96.94 218 GLY A O 1
ATOM 1660 N N . LEU A 1 219 ? 1.164 -0.328 -1.642 1.00 98.75 219 LEU A N 1
ATOM 1661 C CA . LEU A 1 219 ? 1.249 -1.765 -1.381 1.00 98.75 219 LEU A CA 1
ATOM 1662 C C . LEU A 1 219 ? 2.465 -2.390 -2.074 1.00 98.75 219 LEU A C 1
ATOM 1664 O O . LEU A 1 219 ? 2.909 -1.909 -3.118 1.00 98.75 219 LEU A O 1
ATOM 1668 N N . GLY A 1 220 ? 2.978 -3.478 -1.505 1.00 98.69 220 GLY A N 1
ATOM 1669 C CA . GLY A 1 220 ? 3.976 -4.352 -2.109 1.00 98.69 220 GLY A CA 1
ATOM 1670 C C . GLY A 1 220 ? 3.349 -5.524 -2.875 1.00 98.69 220 GLY A C 1
ATOM 1671 O O . GLY A 1 220 ? 2.156 -5.813 -2.752 1.00 98.69 220 GLY A O 1
ATOM 1672 N N . ALA A 1 221 ? 4.156 -6.237 -3.666 1.00 98.81 221 ALA A N 1
ATOM 1673 C CA . ALA A 1 221 ? 3.675 -7.340 -4.502 1.00 98.81 221 ALA A CA 1
ATOM 1674 C C . ALA A 1 221 ? 3.026 -8.476 -3.692 1.00 98.81 221 ALA A C 1
ATOM 1676 O O . ALA A 1 221 ? 2.066 -9.093 -4.160 1.00 98.81 221 ALA A O 1
ATOM 1677 N N . PHE A 1 222 ? 3.527 -8.752 -2.482 1.00 98.88 222 PHE A N 1
ATOM 1678 C CA . PHE A 1 222 ? 2.949 -9.787 -1.624 1.00 98.88 222 PHE A CA 1
ATOM 1679 C C . PHE A 1 222 ? 1.614 -9.347 -1.014 1.00 98.88 222 PHE A C 1
ATOM 1681 O O . PHE A 1 222 ? 0.699 -10.167 -0.947 1.00 98.88 222 PHE A O 1
ATOM 1688 N N . ASP A 1 223 ? 1.465 -8.066 -0.655 1.00 98.94 223 ASP A N 1
ATOM 1689 C CA . ASP A 1 223 ? 0.188 -7.525 -0.166 1.00 98.94 223 ASP A CA 1
ATOM 1690 C C . ASP A 1 223 ? -0.884 -7.650 -1.246 1.00 98.94 223 ASP A C 1
ATOM 1692 O O . ASP A 1 223 ? -1.968 -8.171 -0.995 1.00 98.94 223 ASP A O 1
ATOM 1696 N N . ILE A 1 224 ? -0.555 -7.223 -2.473 1.00 98.94 224 ILE A N 1
ATOM 1697 C CA . ILE A 1 224 ? -1.454 -7.301 -3.628 1.00 98.94 224 ILE A CA 1
ATOM 1698 C C . ILE A 1 224 ? -1.886 -8.750 -3.852 1.00 98.94 224 ILE A C 1
ATOM 1700 O O . ILE A 1 224 ? -3.079 -9.024 -3.947 1.00 98.94 224 ILE A O 1
ATOM 1704 N N . ALA A 1 225 ? -0.943 -9.693 -3.875 1.00 98.88 225 ALA A N 1
ATOM 1705 C CA . ALA A 1 225 ? -1.260 -11.102 -4.076 1.00 98.88 225 ALA A CA 1
ATOM 1706 C C . ALA A 1 225 ? -2.162 -11.676 -2.964 1.00 98.88 225 ALA A C 1
ATOM 1708 O O . ALA A 1 225 ? -3.103 -12.414 -3.263 1.00 98.88 225 ALA A O 1
ATOM 1709 N N . ALA A 1 226 ? -1.922 -11.317 -1.699 1.00 98.81 226 ALA A N 1
ATOM 1710 C CA . ALA A 1 226 ? -2.741 -11.759 -0.570 1.00 98.81 226 ALA A CA 1
ATOM 1711 C C . ALA A 1 226 ? -4.156 -11.163 -0.603 1.00 98.81 226 ALA A C 1
ATOM 1713 O O . ALA A 1 226 ? -5.145 -11.885 -0.454 1.00 98.81 226 ALA A O 1
ATOM 1714 N N . LEU A 1 227 ? -4.275 -9.868 -0.897 1.00 98.88 227 LEU A N 1
ATOM 1715 C CA . LEU A 1 227 ? -5.565 -9.204 -1.080 1.00 98.88 227 LEU A CA 1
ATOM 1716 C C . LEU A 1 227 ? -6.345 -9.815 -2.243 1.00 98.88 227 LEU A C 1
ATOM 1718 O O . LEU A 1 227 ? -7.541 -10.051 -2.118 1.00 98.88 227 LEU A O 1
ATOM 1722 N N . GLN A 1 228 ? -5.688 -10.124 -3.361 1.00 98.69 228 GLN A N 1
ATOM 1723 C CA . GLN A 1 228 ? -6.334 -10.764 -4.507 1.00 98.69 228 GLN A CA 1
ATOM 1724 C C . GLN A 1 228 ? -6.745 -12.211 -4.221 1.00 98.69 228 GLN A C 1
ATOM 1726 O O . GLN A 1 228 ? -7.781 -12.656 -4.717 1.00 98.69 228 GLN A O 1
ATOM 1731 N N . ALA A 1 229 ? -5.994 -12.938 -3.391 1.00 98.31 229 ALA A N 1
ATOM 1732 C CA . ALA A 1 229 ? -6.394 -14.263 -2.926 1.00 98.31 229 ALA A CA 1
ATOM 1733 C C . ALA A 1 229 ? -7.660 -14.205 -2.049 1.00 98.31 229 ALA A C 1
ATOM 1735 O O . ALA A 1 229 ? -8.542 -15.057 -2.184 1.00 98.31 229 ALA A O 1
ATOM 1736 N N . LEU A 1 230 ? -7.792 -13.179 -1.202 1.00 97.88 230 LEU A N 1
ATOM 1737 C CA . LEU A 1 230 ? -8.975 -12.976 -0.361 1.00 97.88 230 LEU A CA 1
ATOM 1738 C C . LEU A 1 230 ? -10.175 -12.422 -1.134 1.00 97.88 230 LEU A C 1
ATOM 1740 O O . LEU A 1 230 ? -11.309 -12.864 -0.913 1.00 97.88 230 LEU A O 1
ATOM 1744 N N . TYR A 1 231 ? -9.934 -11.445 -2.005 1.00 97.94 231 TYR A N 1
ATOM 1745 C CA . TYR A 1 231 ? -10.948 -10.520 -2.509 1.00 97.94 231 TYR A CA 1
ATOM 1746 C C . TYR A 1 231 ? -11.032 -10.448 -4.041 1.00 97.94 231 TYR A C 1
ATOM 1748 O O . TYR A 1 231 ? -11.803 -9.657 -4.580 1.00 97.94 231 TYR A O 1
ATOM 1756 N N . GLY A 1 232 ? -10.275 -11.279 -4.758 1.00 97.75 232 GLY A N 1
ATOM 1757 C CA . GLY A 1 232 ? -10.211 -11.259 -6.218 1.00 97.75 232 GLY A CA 1
ATOM 1758 C C . GLY A 1 232 ? -9.494 -10.024 -6.767 1.00 97.75 232 GLY A C 1
ATOM 1759 O O . GLY A 1 232 ? -9.440 -8.978 -6.126 1.00 97.75 232 GLY A O 1
ATOM 1760 N N . ALA A 1 233 ? -8.931 -10.143 -7.967 1.00 98.06 233 ALA A N 1
ATOM 1761 C CA . ALA A 1 233 ? -8.227 -9.049 -8.628 1.00 98.06 233 ALA A CA 1
ATOM 1762 C C . ALA A 1 233 ? -9.183 -8.007 -9.221 1.00 98.06 233 ALA A C 1
ATOM 1764 O O . ALA A 1 233 ? -10.208 -8.347 -9.819 1.00 98.06 233 ALA A O 1
ATOM 1765 N N . ASN A 1 234 ? -8.816 -6.731 -9.098 1.00 97.94 234 ASN A N 1
ATOM 1766 C CA . ASN A 1 234 ? -9.499 -5.651 -9.801 1.00 97.94 234 ASN A CA 1
ATOM 1767 C C . ASN A 1 234 ? -8.959 -5.531 -11.235 1.00 97.94 234 ASN A C 1
ATOM 1769 O O . ASN A 1 234 ? -7.841 -5.079 -11.449 1.00 97.94 234 ASN A O 1
ATOM 1773 N N . HIS A 1 235 ? -9.772 -5.886 -12.228 1.00 96.75 235 HIS A N 1
ATOM 1774 C CA . HIS A 1 235 ? -9.395 -5.834 -13.646 1.00 96.75 235 HIS A CA 1
ATOM 1775 C C . HIS A 1 235 ? -9.723 -4.499 -14.349 1.00 96.75 235 HIS A C 1
ATOM 1777 O O . HIS A 1 235 ? -9.751 -4.453 -15.578 1.00 96.75 235 HIS A O 1
ATOM 1783 N N . ALA A 1 236 ? -10.035 -3.434 -13.606 1.00 97.06 236 ALA A N 1
ATOM 1784 C CA . ALA A 1 236 ? -10.373 -2.122 -14.165 1.00 97.06 236 ALA A CA 1
ATOM 1785 C C . ALA A 1 236 ? -9.256 -1.079 -14.000 1.00 97.06 236 A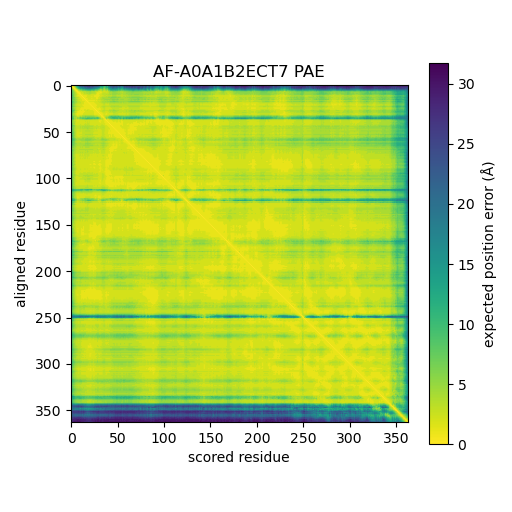LA A C 1
ATOM 1787 O O . ALA A 1 236 ? -9.106 -0.205 -14.854 1.00 97.06 236 ALA A O 1
ATOM 1788 N N . THR A 1 237 ? -8.487 -1.148 -12.913 1.00 97.50 237 THR A N 1
ATOM 1789 C CA . THR A 1 237 ? -7.389 -0.211 -12.640 1.00 97.50 237 THR A CA 1
ATOM 1790 C C . THR A 1 237 ? -6.297 -0.329 -13.694 1.00 97.50 237 THR A C 1
ATOM 1792 O O . THR A 1 237 ? -5.849 -1.430 -13.990 1.00 97.50 237 THR A O 1
ATOM 1795 N N . GLY A 1 238 ? -5.873 0.802 -14.258 1.00 96.00 238 GLY A N 1
ATOM 1796 C CA . GLY A 1 238 ? -4.791 0.843 -15.245 1.00 96.00 238 GLY A CA 1
ATOM 1797 C C . GLY A 1 238 ? -5.143 0.285 -16.625 1.00 96.00 238 GLY A C 1
ATOM 1798 O O . GLY A 1 238 ? -4.291 0.278 -17.479 1.00 96.00 238 GLY A O 1
ATOM 1799 N N . ALA A 1 239 ? -6.394 -0.117 -16.904 1.00 95.19 239 ALA A N 1
ATOM 1800 C 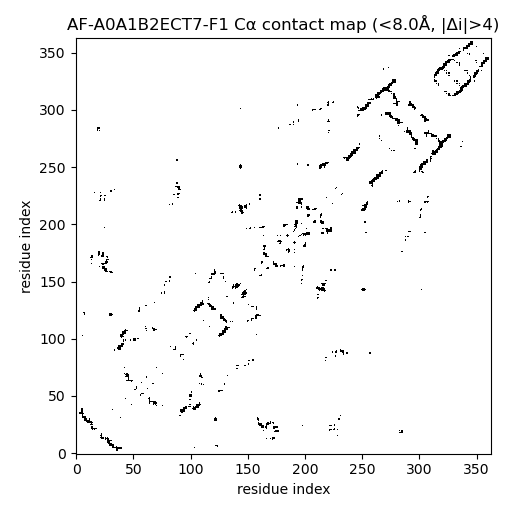CA . ALA A 1 239 ? -6.767 -0.881 -18.110 1.00 95.19 239 ALA A CA 1
ATOM 1801 C C . ALA A 1 239 ? -6.603 -0.183 -19.497 1.00 95.19 239 ALA A C 1
ATOM 1803 O O . ALA A 1 239 ? -7.218 -0.608 -20.481 1.00 95.19 239 ALA A O 1
ATOM 1804 N N . GLY A 1 240 ? -5.848 0.908 -19.604 1.00 96.81 240 GLY A N 1
ATOM 1805 C CA . GLY A 1 240 ? -5.447 1.502 -20.877 1.00 96.81 240 GLY A CA 1
ATOM 1806 C C . GLY A 1 240 ? -4.030 2.053 -20.793 1.00 96.81 240 GLY A C 1
ATOM 1807 O O . GLY A 1 240 ? -3.474 2.128 -19.715 1.00 96.81 240 GLY A O 1
ATOM 1808 N N . ASP A 1 241 ? -3.480 2.513 -21.915 1.00 98.44 241 ASP A N 1
ATOM 1809 C CA . ASP A 1 241 ? -2.076 2.935 -22.008 1.00 98.44 241 ASP A CA 1
ATOM 1810 C C . ASP A 1 241 ? -1.692 3.983 -20.947 1.00 98.44 241 ASP A C 1
ATOM 1812 O O . ASP A 1 241 ? -2.227 5.100 -20.914 1.00 98.44 241 ASP A O 1
ATOM 1816 N N . ASN A 1 242 ? -0.777 3.619 -20.053 1.00 98.50 242 ASN A N 1
ATOM 1817 C CA . ASN A 1 242 ? -0.356 4.415 -18.906 1.00 98.50 242 ASN A CA 1
ATOM 1818 C C . ASN A 1 242 ? 1.142 4.740 -18.957 1.00 98.50 242 ASN A C 1
ATOM 1820 O O . ASN A 1 242 ? 1.968 4.053 -19.558 1.00 98.50 242 ASN A O 1
ATOM 1824 N N . THR A 1 243 ? 1.512 5.853 -18.327 1.00 98.50 243 THR A N 1
ATOM 1825 C CA . THR A 1 243 ? 2.911 6.192 -18.058 1.00 98.50 243 THR A CA 1
ATOM 1826 C C . THR A 1 243 ? 3.090 6.395 -16.564 1.00 98.50 243 THR A C 1
ATOM 1828 O O . THR A 1 243 ? 2.390 7.200 -15.953 1.00 98.50 243 THR A O 1
ATOM 1831 N N . TYR A 1 244 ? 4.033 5.648 -16.003 1.00 98.38 244 TYR A N 1
ATOM 1832 C CA . TYR A 1 244 ? 4.433 5.662 -14.608 1.00 98.38 244 TYR A CA 1
ATOM 1833 C C . TYR A 1 244 ? 5.791 6.349 -14.497 1.00 98.38 244 TYR A C 1
ATOM 1835 O O . TYR A 1 244 ? 6.833 5.756 -14.785 1.00 98.38 244 TYR A O 1
ATOM 1843 N N . ASP A 1 245 ? 5.772 7.619 -14.107 1.00 98.12 245 ASP A N 1
ATOM 1844 C CA . ASP A 1 245 ? 6.989 8.405 -13.934 1.00 98.12 245 ASP A CA 1
ATOM 1845 C C . ASP A 1 245 ? 7.689 8.022 -12.626 1.00 98.12 245 ASP A C 1
ATOM 1847 O O . ASP A 1 245 ? 7.085 8.056 -11.548 1.00 98.12 245 ASP A O 1
ATOM 1851 N N . LEU A 1 246 ? 8.974 7.675 -12.705 1.00 97.88 246 LEU A N 1
ATOM 1852 C CA . LEU A 1 246 ? 9.789 7.443 -11.523 1.00 97.88 246 LEU A CA 1
ATOM 1853 C C . LEU A 1 246 ? 9.915 8.735 -10.703 1.00 97.88 246 LEU A C 1
ATOM 1855 O O . LEU A 1 246 ? 10.096 9.826 -11.257 1.00 97.88 246 LEU A O 1
ATOM 1859 N N . PRO A 1 247 ? 9.850 8.639 -9.366 1.00 94.56 247 PRO A N 1
ATOM 1860 C CA . PRO A 1 247 ? 9.989 9.808 -8.520 1.00 94.56 247 PRO A CA 1
ATOM 1861 C C . PRO A 1 247 ? 11.415 10.364 -8.597 1.00 94.56 247 PRO A C 1
ATOM 1863 O O . PRO A 1 247 ? 12.391 9.636 -8.466 1.00 94.56 247 PRO A O 1
ATOM 1866 N N . THR A 1 248 ? 11.542 11.685 -8.730 1.00 90.00 248 THR A N 1
ATOM 1867 C CA . THR A 1 248 ? 12.846 12.375 -8.800 1.00 90.00 248 THR A CA 1
ATOM 1868 C C . THR A 1 248 ? 13.334 12.918 -7.455 1.00 90.00 248 THR A C 1
ATOM 1870 O O . THR A 1 248 ? 14.416 13.494 -7.364 1.00 90.00 248 THR A O 1
ATOM 1873 N N . GLY A 1 249 ? 12.505 12.835 -6.414 1.00 83.19 249 GLY A N 1
ATOM 1874 C CA . GLY A 1 249 ? 12.837 13.227 -5.045 1.00 83.19 249 GLY A CA 1
ATOM 1875 C C . GLY A 1 249 ? 12.722 12.028 -4.114 1.00 83.19 249 GLY A C 1
ATOM 1876 O O . GLY A 1 249 ? 11.988 11.088 -4.415 1.00 83.19 249 GLY A O 1
ATOM 1877 N N . THR A 1 250 ? 13.423 12.062 -2.976 1.00 75.00 250 THR A N 1
ATOM 1878 C CA . THR A 1 250 ? 13.253 11.052 -1.921 1.00 75.00 250 THR A CA 1
ATOM 1879 C C . THR A 1 250 ? 11.781 11.001 -1.521 1.00 75.00 250 THR A C 1
ATOM 1881 O O . THR A 1 250 ? 11.250 11.977 -0.988 1.00 75.00 250 THR A O 1
ATOM 1884 N N . THR A 1 251 ? 11.136 9.887 -1.845 1.00 88.56 251 THR A N 1
ATOM 1885 C CA . THR A 1 251 ? 9.703 9.633 -1.683 1.00 88.56 251 THR A CA 1
ATOM 1886 C C . THR A 1 251 ? 9.585 8.255 -1.051 1.00 88.56 251 THR A C 1
ATOM 1888 O O . THR A 1 251 ? 10.179 8.042 0.004 1.00 88.56 251 THR A O 1
ATOM 1891 N N . GLY A 1 252 ? 8.856 7.324 -1.660 1.00 95.31 252 GLY A N 1
ATOM 1892 C CA . GLY A 1 252 ? 8.635 5.992 -1.134 1.00 95.31 252 GLY A CA 1
ATOM 1893 C C . GLY A 1 252 ? 8.471 4.949 -2.222 1.00 95.31 252 GLY A C 1
ATOM 1894 O O . GLY A 1 252 ? 8.566 5.235 -3.416 1.00 95.31 252 GLY A O 1
ATOM 1895 N N . TRP A 1 253 ? 8.219 3.728 -1.775 1.00 97.56 253 TRP A N 1
ATOM 1896 C CA . TRP A 1 253 ? 8.081 2.556 -2.633 1.00 97.56 253 TRP A CA 1
ATOM 1897 C C . TRP A 1 253 ? 6.615 2.217 -2.876 1.00 97.56 253 TRP A C 1
ATOM 1899 O O . TRP A 1 253 ? 5.771 2.395 -1.991 1.00 97.56 253 TRP A O 1
ATOM 1909 N N . SER A 1 254 ? 6.298 1.728 -4.070 1.00 97.25 254 SER A N 1
ATOM 1910 C CA . SER A 1 254 ? 4.972 1.207 -4.418 1.00 97.25 254 SER A CA 1
ATOM 1911 C C . SER A 1 254 ? 5.088 0.091 -5.449 1.00 97.25 254 SER A C 1
ATOM 1913 O O . SER A 1 254 ? 6.035 0.054 -6.230 1.00 97.25 254 SER A O 1
ATOM 1915 N N . CYS A 1 255 ? 4.123 -0.819 -5.469 1.00 98.69 255 CYS A N 1
ATOM 1916 C CA . CYS A 1 255 ? 4.023 -1.868 -6.471 1.00 98.69 255 CYS A CA 1
ATOM 1917 C C . CYS A 1 255 ? 2.932 -1.516 -7.487 1.00 98.69 255 CYS A C 1
ATOM 1919 O O . CYS A 1 255 ? 1.803 -1.203 -7.108 1.00 98.69 255 CYS A O 1
ATOM 1921 N N . LEU A 1 256 ? 3.267 -1.551 -8.775 1.00 98.81 256 LEU A N 1
ATOM 1922 C CA . LEU A 1 256 ? 2.332 -1.257 -9.853 1.00 98.81 256 LEU A CA 1
ATOM 1923 C C . LEU A 1 256 ? 1.353 -2.417 -10.033 1.00 98.81 256 LEU A C 1
ATOM 1925 O O . LEU A 1 256 ? 1.763 -3.560 -10.255 1.00 98.81 256 LEU A O 1
ATOM 1929 N N . TRP A 1 257 ? 0.064 -2.089 -9.984 1.00 98.69 257 TRP A N 1
ATOM 1930 C CA . TRP A 1 257 ? -1.027 -2.928 -10.454 1.00 98.69 257 TRP A CA 1
ATOM 1931 C C . TRP A 1 257 ? -1.679 -2.262 -11.663 1.00 98.69 257 TRP A C 1
ATOM 1933 O O . TRP A 1 257 ? -2.206 -1.155 -11.552 1.00 98.69 257 TRP A O 1
ATOM 1943 N N . ASP A 1 258 ? -1.640 -2.954 -12.795 1.00 98.56 258 ASP A N 1
ATOM 1944 C CA . ASP A 1 258 ? -2.205 -2.512 -14.064 1.00 98.56 258 ASP A CA 1
ATOM 1945 C C . ASP A 1 258 ? -2.920 -3.704 -14.724 1.00 98.56 258 ASP A C 1
ATOM 1947 O O . ASP A 1 258 ? -2.363 -4.803 -14.829 1.00 98.56 258 ASP A O 1
ATOM 1951 N N . ALA A 1 259 ? -4.188 -3.514 -15.097 1.00 97.50 259 ALA A N 1
ATOM 1952 C CA . ALA A 1 259 ? -5.034 -4.554 -15.673 1.00 97.50 259 ALA A CA 1
ATOM 1953 C C . ALA A 1 259 ? -4.843 -4.756 -17.190 1.00 97.50 259 ALA A C 1
ATOM 1955 O O . ALA A 1 259 ? -5.395 -5.715 -17.744 1.00 97.50 259 ALA A O 1
ATOM 1956 N N . GLY A 1 260 ? -4.078 -3.893 -17.854 1.00 96.44 260 GLY A N 1
ATOM 1957 C CA . GLY A 1 260 ? -3.612 -4.048 -19.224 1.00 96.44 260 GLY A CA 1
ATOM 1958 C C . GLY A 1 260 ? -3.580 -2.735 -19.997 1.00 96.44 260 GLY A C 1
ATOM 1959 O O . GLY A 1 260 ? -4.326 -1.812 -19.725 1.00 96.44 260 GLY A O 1
ATOM 1960 N N . GLY A 1 261 ? -2.821 -2.709 -21.079 1.00 97.69 261 GLY A N 1
ATOM 1961 C CA . GLY A 1 261 ? -2.607 -1.499 -21.854 1.00 97.69 261 GLY A CA 1
ATOM 1962 C C . GLY A 1 261 ? -1.364 -1.674 -22.704 1.00 97.69 261 GLY A C 1
ATOM 1963 O O . GLY A 1 261 ? -0.972 -2.794 -23.039 1.00 97.69 261 GLY A O 1
ATOM 1964 N N . THR A 1 262 ? -0.775 -0.565 -23.123 1.00 98.25 262 THR A N 1
ATOM 1965 C CA . THR A 1 262 ? 0.625 -0.520 -23.539 1.00 98.25 262 THR A CA 1
ATOM 1966 C C . THR A 1 262 ? 1.322 0.537 -22.707 1.00 98.25 262 THR A C 1
ATOM 1968 O O . THR A 1 262 ? 1.262 1.732 -23.006 1.00 98.25 262 THR A O 1
ATOM 1971 N N . ASP A 1 263 ? 1.993 0.075 -21.664 1.00 98.69 263 ASP A N 1
ATOM 1972 C CA . ASP A 1 263 ? 2.358 0.900 -20.525 1.00 98.69 263 ASP A CA 1
ATOM 1973 C C . ASP A 1 263 ? 3.853 1.198 -20.516 1.00 98.69 263 ASP A C 1
ATOM 1975 O O . ASP A 1 263 ? 4.667 0.523 -21.159 1.00 98.69 263 ASP A O 1
ATOM 1979 N N . THR A 1 264 ? 4.228 2.281 -19.842 1.00 98.75 264 THR A N 1
ATOM 1980 C CA . THR A 1 264 ? 5.607 2.777 -19.815 1.00 98.75 264 THR A CA 1
ATOM 1981 C C . THR A 1 264 ? 6.025 3.134 -18.400 1.00 98.75 264 THR A C 1
ATOM 1983 O O . THR A 1 264 ? 5.336 3.911 -17.750 1.00 98.75 264 THR A O 1
ATOM 1986 N N . ILE A 1 265 ? 7.186 2.655 -17.950 1.00 98.81 265 ILE A N 1
ATOM 1987 C CA . ILE A 1 265 ? 7.904 3.285 -16.831 1.00 98.81 265 ILE A CA 1
ATOM 1988 C C . ILE A 1 265 ? 8.891 4.298 -17.413 1.00 98.81 265 ILE A C 1
ATOM 1990 O O . ILE A 1 265 ? 9.662 3.971 -18.320 1.00 98.81 265 ILE A O 1
ATOM 1994 N N . ALA A 1 266 ? 8.862 5.532 -16.919 1.00 98.50 266 ALA A N 1
ATOM 1995 C CA . ALA A 1 266 ? 9.696 6.614 -17.429 1.00 98.50 266 ALA A CA 1
ATOM 1996 C C . ALA A 1 266 ? 10.535 7.244 -16.316 1.00 98.50 266 ALA A C 1
ATOM 1998 O O . ALA A 1 266 ? 10.009 7.693 -15.303 1.00 98.50 266 ALA A O 1
ATOM 1999 N N . ALA A 1 267 ? 11.845 7.306 -16.519 1.00 98.06 267 ALA A N 1
ATOM 2000 C CA . ALA A 1 267 ? 12.735 8.144 -15.738 1.00 98.06 267 ALA A CA 1
ATOM 2001 C C . ALA A 1 267 ? 12.628 9.604 -16.197 1.00 98.06 267 ALA A C 1
ATOM 2003 O O . ALA A 1 267 ? 12.322 9.919 -17.353 1.00 98.06 267 ALA A O 1
ATOM 2004 N N . ALA A 1 268 ? 12.912 10.528 -15.290 1.00 96.69 268 ALA A N 1
ATOM 2005 C CA . ALA A 1 268 ? 12.958 11.934 -15.603 1.00 96.69 268 ALA A CA 1
ATOM 2006 C C . ALA A 1 268 ? 14.209 12.264 -16.438 1.00 96.69 268 ALA A C 1
ATOM 2008 O O . ALA A 1 268 ? 15.334 11.922 -16.064 1.00 96.69 268 ALA A O 1
ATOM 2009 N N . PRO A 1 269 ? 14.075 13.065 -17.512 1.00 94.06 269 PRO A N 1
ATOM 2010 C CA . PRO A 1 269 ? 15.207 13.416 -18.375 1.00 94.06 269 PRO A CA 1
ATOM 2011 C C . PRO A 1 269 ? 16.376 14.122 -17.665 1.00 94.06 269 PRO A C 1
ATOM 2013 O O . PRO A 1 269 ? 17.474 14.201 -18.211 1.00 94.06 269 PRO A O 1
ATOM 2016 N N . GLY A 1 270 ? 16.139 14.699 -16.482 1.00 93.62 270 GLY A N 1
ATOM 2017 C CA . GLY A 1 270 ? 17.142 15.416 -15.690 1.00 93.62 270 GLY A CA 1
ATOM 2018 C C . GLY A 1 270 ? 17.882 14.570 -14.650 1.00 93.62 270 GLY A C 1
ATOM 2019 O O . GLY A 1 270 ? 18.746 15.121 -13.966 1.00 93.62 270 GLY A O 1
ATOM 2020 N N . SER A 1 271 ? 17.544 13.287 -14.500 1.00 93.56 271 SER A N 1
ATOM 2021 C CA . SER A 1 271 ? 18.120 12.411 -13.476 1.00 93.56 271 SER A CA 1
ATOM 2022 C C . SER A 1 271 ? 19.563 12.007 -13.788 1.00 93.56 271 SER A C 1
ATOM 2024 O O . SER A 1 271 ? 20.028 12.081 -14.929 1.00 93.56 271 SER A O 1
ATOM 2026 N N . ALA A 1 272 ? 20.301 11.616 -12.743 1.00 94.31 272 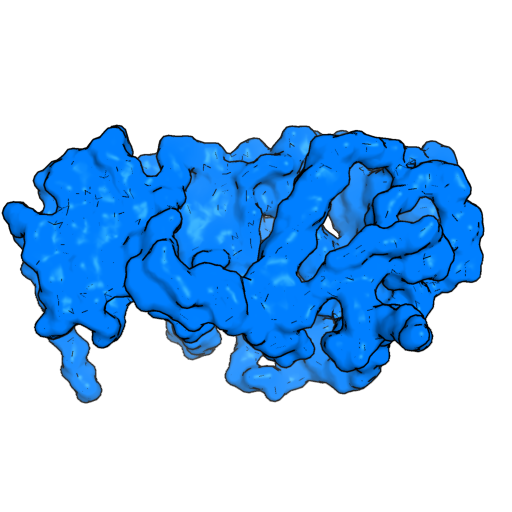ALA A N 1
ATOM 2027 C CA . ALA A 1 272 ? 21.714 11.241 -12.847 1.00 94.31 272 ALA A CA 1
ATOM 2028 C C . ALA A 1 272 ? 21.941 9.917 -13.601 1.00 94.31 272 ALA A C 1
ATOM 2030 O O . ALA A 1 272 ? 23.048 9.694 -14.094 1.00 94.31 272 ALA A O 1
ATOM 2031 N N . GLY A 1 273 ? 20.889 9.109 -13.701 1.00 96.56 273 GLY A N 1
ATOM 2032 C CA . GLY A 1 273 ? 20.818 7.755 -14.230 1.00 96.56 273 GLY A CA 1
ATOM 2033 C C . GLY A 1 273 ? 19.605 7.070 -13.600 1.00 96.56 273 GLY A C 1
ATOM 2034 O O . GLY A 1 273 ? 19.060 7.578 -12.614 1.00 96.56 273 GLY A O 1
ATOM 2035 N N . SER A 1 274 ? 19.174 5.951 -14.164 1.00 97.50 274 SER A N 1
ATOM 2036 C CA . SER A 1 274 ? 18.047 5.173 -13.659 1.00 97.50 274 SER A CA 1
ATOM 2037 C C . SER A 1 274 ? 18.277 3.677 -13.829 1.00 97.50 274 SER A C 1
ATOM 2039 O O . SER A 1 274 ? 18.978 3.220 -14.734 1.00 97.50 274 SER A O 1
ATOM 2041 N N . THR A 1 275 ? 17.641 2.901 -12.960 1.00 98.19 275 THR A N 1
ATOM 2042 C CA . THR A 1 275 ? 17.428 1.468 -13.155 1.00 98.19 275 THR A CA 1
ATOM 2043 C C . THR A 1 275 ? 15.945 1.251 -13.411 1.00 98.19 275 THR A C 1
ATOM 2045 O O . THR A 1 275 ? 15.121 1.639 -12.586 1.00 98.19 275 THR A O 1
ATOM 2048 N N . ILE A 1 276 ? 15.586 0.632 -14.536 1.00 98.69 276 ILE A N 1
ATOM 2049 C CA . ILE A 1 276 ? 14.200 0.245 -14.834 1.00 98.69 276 ILE A CA 1
ATOM 2050 C C . ILE A 1 276 ? 14.168 -1.232 -15.200 1.00 98.69 276 ILE A C 1
ATOM 2052 O O . ILE A 1 276 ? 14.845 -1.673 -16.129 1.00 98.69 276 ILE A O 1
ATOM 2056 N N . ASP A 1 277 ? 13.335 -1.992 -14.502 1.00 98.31 277 ASP A N 1
ATOM 2057 C CA . ASP A 1 277 ? 13.133 -3.412 -14.745 1.00 98.31 277 ASP A CA 1
ATOM 2058 C C . ASP A 1 277 ? 11.652 -3.715 -14.962 1.00 98.31 277 ASP A C 1
ATOM 2060 O O . ASP A 1 277 ? 10.828 -3.575 -14.062 1.00 98.31 277 ASP A O 1
ATOM 2064 N N . LEU A 1 278 ? 11.314 -4.140 -16.180 1.00 98.56 278 LEU A N 1
ATOM 2065 C CA . LEU A 1 278 ? 9.936 -4.402 -16.593 1.00 98.56 278 LEU A CA 1
ATOM 2066 C C . LEU A 1 278 ? 9.425 -5.785 -16.161 1.00 98.56 278 LEU A C 1
ATOM 2068 O O . LEU A 1 278 ? 8.345 -6.210 -16.583 1.00 98.56 278 LEU A O 1
ATOM 2072 N N . ARG A 1 279 ? 10.201 -6.551 -15.388 1.00 98.12 279 ARG A N 1
ATOM 2073 C CA . ARG A 1 279 ? 9.807 -7.890 -14.939 1.00 98.12 279 ARG A CA 1
ATOM 2074 C C . ARG A 1 279 ? 8.927 -7.807 -13.691 1.00 98.12 279 ARG A C 1
ATOM 2076 O O . ARG A 1 279 ? 9.272 -7.181 -12.696 1.00 98.12 279 ARG A O 1
ATOM 2083 N N . ALA A 1 280 ? 7.805 -8.517 -13.739 1.00 98.56 280 ALA A N 1
ATOM 2084 C CA . ALA A 1 280 ? 6.888 -8.660 -12.618 1.00 98.56 280 ALA A CA 1
ATOM 2085 C C . ALA A 1 280 ? 7.437 -9.567 -11.506 1.00 98.56 280 ALA A C 1
ATOM 2087 O O . ALA A 1 280 ? 8.250 -10.468 -11.747 1.00 98.56 280 ALA A O 1
ATOM 2088 N N . ALA A 1 281 ? 6.914 -9.371 -10.296 1.00 98.62 281 ALA A N 1
ATOM 2089 C CA . ALA A 1 281 ? 7.066 -10.284 -9.173 1.00 98.62 281 ALA A CA 1
ATOM 2090 C C . ALA A 1 281 ? 6.693 -11.713 -9.569 1.00 98.62 281 ALA A C 1
ATOM 2092 O O . ALA A 1 281 ? 5.651 -11.956 -10.183 1.00 98.62 281 ALA A O 1
ATOM 2093 N N . THR A 1 282 ? 7.537 -12.682 -9.212 1.00 98.06 282 THR A N 1
ATOM 2094 C CA . THR A 1 282 ? 7.277 -14.094 -9.535 1.00 98.06 282 THR A CA 1
ATOM 2095 C C . THR A 1 282 ? 6.432 -14.786 -8.473 1.00 98.06 282 THR A C 1
ATOM 2097 O O . THR A 1 282 ? 5.841 -15.827 -8.758 1.00 98.06 282 THR A O 1
ATOM 2100 N N . LEU A 1 283 ? 6.415 -14.238 -7.250 1.00 98.19 283 LEU A N 1
ATOM 2101 C CA . LEU A 1 283 ? 5.871 -14.827 -6.021 1.00 98.19 283 LEU A CA 1
ATOM 2102 C C . LEU A 1 283 ? 6.452 -16.207 -5.676 1.00 98.19 283 LEU A C 1
ATOM 2104 O O . LEU A 1 283 ? 6.022 -16.842 -4.719 1.00 98.19 283 LEU A O 1
ATOM 2108 N N . ARG A 1 284 ? 7.415 -16.716 -6.445 1.00 96.62 284 ARG A N 1
ATOM 2109 C CA . ARG A 1 284 ? 7.846 -18.107 -6.356 1.00 96.62 284 ARG A CA 1
ATOM 2110 C C . ARG A 1 284 ? 8.789 -18.293 -5.175 1.00 96.62 284 ARG A C 1
ATOM 2112 O O . ARG A 1 284 ? 9.845 -17.672 -5.111 1.00 96.62 284 ARG A O 1
ATOM 2119 N N . GLU A 1 285 ? 8.455 -19.223 -4.288 1.00 92.94 285 GLU A N 1
ATOM 2120 C CA . GLU A 1 285 ? 9.353 -19.627 -3.208 1.00 92.94 285 GLU A CA 1
ATOM 2121 C C . GLU A 1 285 ? 10.709 -20.105 -3.760 1.00 92.94 285 GLU A C 1
ATOM 2123 O O . GLU A 1 285 ? 10.783 -20.829 -4.757 1.00 92.94 285 GLU A O 1
ATOM 2128 N N . GLY A 1 286 ? 11.797 -19.676 -3.120 1.00 95.00 286 GLY A N 1
ATOM 2129 C CA . GLY A 1 286 ? 13.160 -19.963 -3.571 1.00 95.00 286 GLY A CA 1
ATOM 2130 C C . GLY A 1 286 ? 13.665 -19.055 -4.700 1.00 95.00 286 GLY A C 1
ATOM 2131 O O . GLY A 1 286 ? 14.810 -19.210 -5.121 1.00 95.00 286 GLY A O 1
ATOM 2132 N N . ASP A 1 287 ? 12.857 -18.108 -5.183 1.00 97.44 287 ASP A N 1
ATOM 2133 C CA . ASP A 1 287 ? 13.300 -17.051 -6.092 1.00 97.44 287 ASP A CA 1
ATOM 2134 C C . ASP A 1 287 ? 13.753 -15.810 -5.302 1.00 97.44 287 ASP A C 1
ATOM 2136 O O . ASP A 1 287 ? 12.952 -15.261 -4.544 1.00 97.44 287 ASP A O 1
ATOM 2140 N N . PRO A 1 288 ? 14.992 -15.317 -5.485 1.00 96.69 288 PRO A N 1
ATOM 2141 C CA . PRO A 1 288 ? 15.431 -14.062 -4.876 1.00 96.69 288 PRO A CA 1
ATOM 2142 C C . PRO A 1 288 ? 14.597 -12.843 -5.279 1.00 96.69 288 PRO A C 1
ATOM 2144 O O . PRO A 1 288 ? 14.579 -11.865 -4.547 1.00 96.69 288 PRO A O 1
ATOM 2147 N N . ASN A 1 289 ? 13.889 -12.909 -6.412 1.00 96.06 289 ASN A N 1
ATOM 2148 C CA . ASN A 1 289 ? 13.061 -11.819 -6.933 1.00 96.06 289 ASN A CA 1
ATOM 2149 C C . ASN A 1 289 ? 11.562 -12.134 -6.797 1.00 96.06 289 ASN A C 1
ATOM 2151 O O . ASN A 1 289 ? 10.745 -11.687 -7.606 1.00 96.06 289 ASN A O 1
ATOM 2155 N N . ALA A 1 290 ? 11.174 -12.945 -5.805 1.00 98.38 290 ALA A N 1
ATOM 2156 C CA . ALA A 1 290 ? 9.769 -13.295 -5.588 1.00 98.38 290 ALA A CA 1
ATOM 2157 C C . ALA A 1 290 ? 8.884 -12.055 -5.369 1.00 98.38 290 ALA A C 1
ATOM 2159 O O . ALA A 1 290 ? 7.754 -12.045 -5.853 1.00 98.38 290 ALA A O 1
ATOM 2160 N N . GLY A 1 291 ? 9.414 -11.014 -4.714 1.00 97.75 291 GLY A N 1
ATOM 2161 C CA . GLY A 1 291 ? 8.745 -9.723 -4.506 1.00 97.75 291 GLY A CA 1
ATOM 2162 C C . GLY A 1 291 ? 8.800 -8.765 -5.705 1.00 97.75 291 GLY A C 1
ATOM 2163 O O . GLY A 1 291 ? 8.165 -7.716 -5.665 1.00 97.75 291 GLY A O 1
ATOM 2164 N N . GLY A 1 292 ? 9.516 -9.121 -6.777 1.00 97.94 292 GLY A N 1
ATOM 2165 C CA . GLY A 1 292 ? 9.705 -8.287 -7.965 1.00 97.94 292 GLY A CA 1
ATOM 2166 C C . GLY A 1 292 ? 11.106 -7.706 -8.091 1.00 97.94 292 GLY A C 1
ATOM 2167 O O . GLY A 1 292 ? 12.043 -8.123 -7.413 1.00 97.94 292 GLY A O 1
ATOM 2168 N N . PHE A 1 293 ? 11.228 -6.760 -9.017 1.00 98.31 293 PHE A N 1
ATOM 2169 C CA . PHE A 1 293 ? 12.453 -6.039 -9.339 1.00 98.31 293 PHE A CA 1
ATOM 2170 C C . PHE A 1 293 ? 12.198 -4.549 -9.119 1.00 98.31 293 PHE A C 1
ATOM 2172 O O . PHE A 1 293 ? 11.119 -4.057 -9.453 1.00 98.31 293 PHE A O 1
ATOM 2179 N N . VAL A 1 294 ? 13.163 -3.844 -8.532 1.00 98.12 294 VAL A N 1
ATOM 2180 C CA . VAL A 1 294 ? 13.031 -2.412 -8.248 1.00 98.12 294 VAL A CA 1
ATOM 2181 C C . VAL A 1 294 ? 13.412 -1.598 -9.481 1.00 98.12 294 VAL A C 1
ATOM 2183 O O . VAL A 1 294 ? 14.474 -1.798 -10.066 1.00 98.12 294 VAL A O 1
ATOM 2186 N N . SER A 1 295 ? 12.542 -0.659 -9.839 1.00 98.62 295 SER A N 1
ATOM 2187 C CA . SER A 1 295 ? 12.816 0.440 -10.759 1.00 98.62 295 SER A CA 1
ATOM 2188 C C . SER A 1 295 ? 12.919 1.741 -9.965 1.00 98.62 295 SER A C 1
ATOM 2190 O O . SER A 1 295 ? 11.995 2.082 -9.223 1.00 98.62 295 SER A O 1
ATOM 2192 N N . SER A 1 296 ? 14.019 2.474 -10.109 1.00 97.62 296 SER A N 1
ATOM 2193 C CA . SER A 1 296 ? 14.285 3.713 -9.374 1.00 97.62 296 SER A CA 1
ATOM 2194 C C . SER A 1 296 ? 15.258 4.618 -10.119 1.00 97.62 296 SER A C 1
ATOM 2196 O O . SER A 1 296 ? 16.111 4.163 -10.880 1.00 97.62 296 SER A O 1
ATOM 2198 N N . GLU A 1 297 ? 15.168 5.910 -9.832 1.00 97.31 297 GLU A N 1
ATOM 2199 C CA . GLU A 1 297 ? 16.195 6.880 -10.202 1.00 97.31 297 GLU A CA 1
ATOM 2200 C C . GLU A 1 297 ? 17.426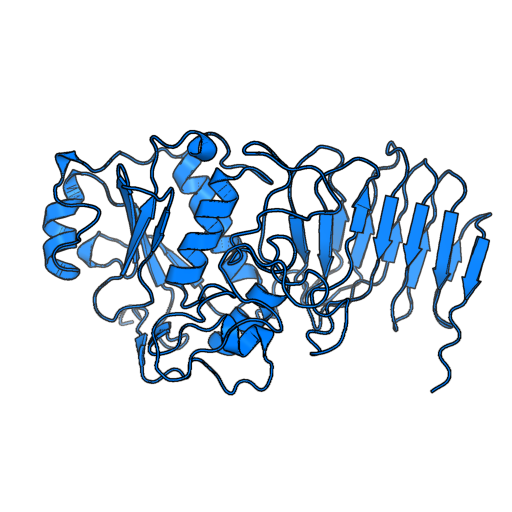 6.721 -9.303 1.00 97.31 297 GLU A C 1
ATOM 2202 O O . GLU A 1 297 ? 17.311 6.409 -8.112 1.00 97.31 297 GLU A O 1
ATOM 2207 N N . ASP A 1 298 ? 18.612 6.994 -9.841 1.00 94.94 298 ASP A N 1
ATOM 2208 C CA . ASP A 1 298 ? 19.843 6.984 -9.058 1.00 94.94 298 ASP A CA 1
ATOM 2209 C C . ASP A 1 298 ? 19.756 7.967 -7.881 1.00 94.94 298 ASP A C 1
ATOM 2211 O O . ASP A 1 298 ? 19.378 9.133 -8.024 1.00 94.94 298 ASP A O 1
ATOM 2215 N N . TYR A 1 299 ? 20.183 7.502 -6.704 1.00 92.88 299 TYR A N 1
ATOM 2216 C CA . TYR A 1 299 ? 20.183 8.261 -5.446 1.00 92.88 299 TYR A CA 1
ATOM 2217 C C . TYR A 1 299 ? 18.794 8.667 -4.927 1.00 92.88 299 TYR A C 1
ATOM 2219 O O . TYR A 1 299 ? 18.708 9.478 -3.999 1.00 92.88 299 TYR A O 1
ATOM 2227 N N . VAL A 1 300 ? 17.719 8.090 -5.468 1.00 94.69 300 VAL A N 1
ATOM 2228 C CA . VAL A 1 300 ? 16.361 8.285 -4.961 1.00 94.69 300 VAL A CA 1
ATOM 2229 C C . VAL A 1 300 ? 15.930 7.087 -4.122 1.00 94.69 300 VAL A C 1
ATOM 2231 O O . VAL A 1 300 ? 15.919 5.946 -4.567 1.00 94.69 300 VAL A O 1
ATOM 2234 N N . ALA A 1 301 ? 15.534 7.364 -2.880 1.00 95.38 301 ALA A N 1
ATOM 2235 C CA . ALA A 1 301 ? 14.847 6.404 -2.027 1.00 95.38 301 ALA A CA 1
ATOM 2236 C C . ALA A 1 301 ? 13.350 6.409 -2.359 1.00 95.38 301 ALA A C 1
ATOM 2238 O O . ALA A 1 301 ? 12.560 7.094 -1.705 1.00 95.38 301 ALA A O 1
ATOM 2239 N N . GLY A 1 302 ? 12.991 5.725 -3.438 1.00 96.62 302 GLY A N 1
ATOM 2240 C CA . GLY A 1 302 ? 11.625 5.611 -3.925 1.00 96.62 302 GLY A CA 1
ATOM 2241 C C . GLY A 1 302 ? 11.583 5.138 -5.371 1.00 96.62 302 GLY A C 1
ATOM 2242 O O . GLY A 1 302 ? 12.545 5.297 -6.123 1.00 96.62 302 GLY A O 1
ATOM 2243 N N . GLY A 1 303 ? 10.459 4.547 -5.755 1.00 97.69 303 GLY A N 1
ATOM 2244 C CA . GLY A 1 303 ? 10.320 3.905 -7.052 1.00 97.69 303 GLY A CA 1
ATOM 2245 C C . GLY A 1 303 ? 9.269 2.809 -7.047 1.00 97.69 303 GLY A C 1
ATOM 2246 O O . GLY A 1 303 ? 8.406 2.751 -6.163 1.00 97.69 303 GLY A O 1
ATOM 2247 N N . PHE A 1 304 ? 9.364 1.937 -8.044 1.00 98.31 304 PHE A N 1
ATOM 2248 C CA . PHE A 1 304 ? 8.336 0.954 -8.340 1.00 98.31 304 PHE A CA 1
ATOM 2249 C C . PHE A 1 304 ? 8.859 -0.474 -8.356 1.00 98.31 304 PHE A C 1
ATOM 2251 O O . PHE A 1 304 ? 9.953 -0.746 -8.840 1.00 98.31 304 PHE A O 1
ATOM 2258 N N . THR A 1 305 ? 8.024 -1.398 -7.901 1.00 98.75 305 THR A N 1
ATOM 2259 C CA . THR A 1 305 ? 8.054 -2.804 -8.325 1.00 98.75 305 THR A CA 1
ATOM 2260 C C . THR A 1 305 ? 6.820 -3.086 -9.184 1.00 98.75 305 THR A C 1
ATOM 2262 O O . THR A 1 305 ? 5.929 -2.244 -9.283 1.00 98.75 305 THR A O 1
ATOM 2265 N N . ILE A 1 306 ? 6.741 -4.252 -9.826 1.00 98.94 306 ILE A N 1
ATOM 2266 C CA . ILE A 1 306 ? 5.597 -4.636 -10.670 1.00 98.94 306 ILE A CA 1
ATOM 2267 C C . ILE A 1 306 ? 4.936 -5.884 -10.078 1.00 98.94 306 ILE A C 1
ATOM 2269 O O . ILE A 1 306 ? 5.615 -6.888 -9.839 1.00 98.94 306 ILE A O 1
ATOM 2273 N N . ALA A 1 307 ? 3.622 -5.834 -9.844 1.00 98.88 307 ALA A N 1
ATOM 2274 C CA . ALA A 1 307 ? 2.880 -6.932 -9.231 1.00 98.88 307 ALA A CA 1
ATOM 2275 C C . ALA A 1 307 ? 2.816 -8.164 -10.146 1.00 98.88 307 ALA A C 1
ATOM 2277 O O . ALA A 1 307 ? 2.947 -8.080 -11.368 1.00 98.88 307 ALA A O 1
ATOM 2278 N N . ASN A 1 308 ? 2.594 -9.342 -9.560 1.00 98.62 308 ASN A N 1
ATOM 2279 C CA . ASN A 1 308 ? 2.451 -10.571 -10.336 1.00 98.62 308 ASN A CA 1
ATOM 2280 C C . ASN A 1 308 ? 1.258 -10.486 -11.301 1.00 98.62 308 ASN A C 1
ATOM 2282 O O . ASN A 1 308 ? 0.183 -10.026 -10.930 1.00 98.62 308 ASN A O 1
ATOM 2286 N N . GLY A 1 309 ? 1.451 -10.950 -12.536 1.00 97.12 309 GLY A N 1
ATOM 2287 C CA . GLY A 1 309 ? 0.414 -10.928 -13.573 1.00 97.12 309 GLY A CA 1
ATOM 2288 C C . GLY A 1 309 ? 0.288 -9.604 -14.332 1.00 97.12 309 GLY A C 1
ATOM 2289 O O . GLY A 1 309 ? -0.379 -9.586 -15.364 1.00 97.12 309 GLY A O 1
ATOM 2290 N N . VAL A 1 310 ? 0.966 -8.542 -13.890 1.00 98.62 310 VAL A N 1
ATOM 2291 C CA . VAL A 1 310 ? 1.042 -7.263 -14.606 1.00 98.62 310 VAL A CA 1
ATOM 2292 C C . VAL A 1 310 ? 2.099 -7.338 -15.706 1.00 98.62 310 VAL A C 1
ATOM 2294 O O . VAL A 1 310 ? 3.161 -7.941 -15.527 1.00 98.62 310 VAL A O 1
ATOM 2297 N N . THR A 1 311 ? 1.815 -6.723 -16.852 1.00 98.25 311 THR A N 1
ATOM 2298 C CA . THR A 1 311 ? 2.785 -6.540 -17.938 1.00 98.25 311 THR A CA 1
ATOM 2299 C C . THR A 1 311 ? 2.970 -5.050 -18.164 1.00 98.25 311 THR A C 1
ATOM 2301 O O . THR A 1 311 ? 1.988 -4.346 -18.307 1.00 98.25 311 THR A O 1
ATOM 2304 N N . ILE A 1 312 ? 4.224 -4.596 -18.177 1.00 98.56 312 ILE A N 1
ATOM 2305 C CA . ILE A 1 312 ? 4.596 -3.252 -18.621 1.00 98.56 312 ILE A CA 1
ATOM 2306 C C . ILE A 1 312 ? 5.478 -3.414 -19.857 1.00 98.56 312 ILE A C 1
ATOM 2308 O O . ILE A 1 312 ? 6.462 -4.164 -19.843 1.00 98.56 312 ILE A O 1
ATOM 2312 N N . GLU A 1 313 ? 5.118 -2.754 -20.948 1.00 98.00 313 GLU A N 1
ATOM 2313 C CA . GLU A 1 313 ? 5.733 -2.981 -22.252 1.00 98.00 313 GLU A CA 1
ATOM 2314 C C . GLU A 1 313 ? 6.994 -2.145 -22.440 1.00 98.00 313 GLU A C 1
ATOM 2316 O O . GLU A 1 313 ? 7.952 -2.623 -23.048 1.00 98.00 313 GLU A O 1
ATOM 2321 N N . ASN A 1 314 ? 7.028 -0.913 -21.939 1.00 98.25 314 ASN A N 1
ATOM 2322 C CA . ASN A 1 314 ? 8.028 0.064 -22.356 1.00 98.25 314 ASN A CA 1
ATOM 2323 C C . ASN A 1 314 ? 8.797 0.681 -21.183 1.00 98.25 314 ASN A C 1
ATOM 2325 O O . ASN A 1 314 ? 8.286 0.824 -20.073 1.00 98.25 314 ASN A O 1
ATOM 2329 N N . ALA A 1 315 ? 10.031 1.096 -21.464 1.00 98.38 315 ALA A N 1
ATOM 2330 C CA . ALA A 1 315 ? 10.866 1.858 -20.544 1.00 98.38 315 ALA A CA 1
ATOM 2331 C C . ALA A 1 315 ? 11.501 3.054 -21.259 1.00 98.38 315 ALA A C 1
ATOM 2333 O O . ALA A 1 315 ? 11.996 2.914 -22.383 1.00 98.38 315 ALA A O 1
ATOM 2334 N N . THR A 1 316 ? 11.528 4.204 -20.588 1.00 98.12 316 THR A N 1
ATOM 2335 C CA . THR A 1 316 ? 12.299 5.383 -21.009 1.00 98.12 316 THR A CA 1
ATOM 2336 C C . THR A 1 316 ? 13.291 5.752 -19.913 1.00 98.12 316 THR A C 1
ATOM 2338 O O . THR A 1 316 ? 12.865 6.060 -18.806 1.00 98.12 316 THR A O 1
ATOM 2341 N N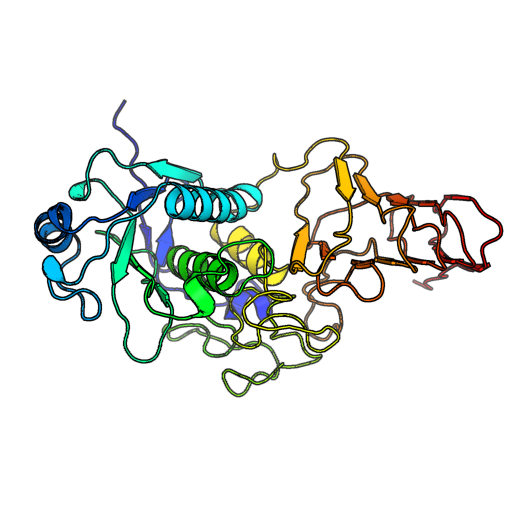 . GLY A 1 317 ? 14.588 5.696 -20.209 1.00 97.12 317 GLY A N 1
ATOM 2342 C CA . GLY A 1 317 ? 15.669 6.101 -19.312 1.00 97.12 317 GLY A CA 1
ATOM 2343 C C . GLY A 1 317 ? 15.836 7.620 -19.207 1.00 97.12 317 GLY A C 1
ATOM 2344 O O . GLY A 1 317 ? 15.098 8.404 -19.818 1.00 97.12 317 GLY A O 1
ATOM 2345 N N . ALA A 1 318 ? 16.782 8.035 -18.373 1.00 96.12 318 ALA A N 1
ATOM 2346 C CA . ALA A 1 318 ? 17.049 9.419 -18.026 1.00 96.12 318 ALA A CA 1
ATOM 2347 C C . ALA A 1 318 ? 17.979 10.106 -19.047 1.00 96.12 318 ALA A C 1
ATOM 2349 O O . ALA A 1 318 ? 18.230 9.649 -20.159 1.00 96.12 318 ALA A O 1
ATOM 2350 N N . GLY A 1 319 ? 18.489 11.289 -18.690 1.00 93.75 319 GLY A N 1
ATOM 2351 C CA . GLY A 1 319 ? 19.591 11.929 -19.421 1.00 93.75 319 GLY A CA 1
ATOM 2352 C C . GLY A 1 319 ? 20.982 11.391 -19.042 1.00 93.75 319 GLY A C 1
ATOM 2353 O O . GLY A 1 319 ? 21.963 11.661 -19.749 1.00 93.75 319 GLY A O 1
ATOM 2354 N N . GLY A 1 320 ? 21.072 10.697 -17.904 1.00 93.69 320 GLY A N 1
ATOM 2355 C CA . GLY A 1 320 ? 22.267 10.034 -17.382 1.00 93.69 320 GLY A CA 1
ATOM 2356 C C . GLY A 1 320 ? 22.450 8.615 -17.930 1.00 93.69 320 GLY A C 1
ATOM 2357 O O . GLY A 1 320 ? 21.764 8.255 -18.869 1.00 93.69 320 GLY A O 1
ATOM 2358 N N . PRO A 1 321 ? 23.430 7.832 -17.440 1.00 95.38 321 PRO A N 1
ATOM 2359 C CA . PRO A 1 321 ? 23.579 6.424 -17.808 1.00 95.38 321 PRO A CA 1
ATOM 2360 C C . PRO A 1 321 ? 22.472 5.568 -17.188 1.00 95.38 321 PRO A C 1
ATOM 2362 O O . PRO A 1 321 ? 22.303 5.610 -15.973 1.00 95.38 321 PRO A O 1
ATOM 2365 N N . ASP A 1 322 ? 21.800 4.756 -18.002 1.00 96.69 322 ASP A N 1
ATOM 2366 C CA . ASP A 1 322 ? 20.674 3.940 -17.540 1.00 96.69 322 ASP A CA 1
ATOM 2367 C C . ASP A 1 322 ? 20.894 2.428 -17.675 1.00 96.69 322 ASP A C 1
ATOM 2369 O O . ASP A 1 322 ? 21.576 1.947 -18.584 1.00 96.69 322 ASP A O 1
ATOM 2373 N N . ASP A 1 323 ? 20.252 1.670 -16.792 1.00 96.69 323 ASP A N 1
ATOM 2374 C CA . ASP A 1 323 ? 20.209 0.211 -16.778 1.00 96.69 323 ASP A CA 1
ATOM 2375 C C . ASP A 1 323 ? 18.748 -0.244 -16.992 1.00 96.69 323 ASP A C 1
ATOM 2377 O O . ASP A 1 323 ? 17.934 -0.242 -16.069 1.00 96.69 323 ASP A O 1
ATOM 2381 N N . LEU A 1 324 ? 18.395 -0.624 -18.231 1.00 97.44 324 LEU A N 1
ATOM 2382 C CA . LEU A 1 324 ? 17.014 -0.951 -18.626 1.00 97.44 324 LEU A CA 1
ATOM 2383 C C . LEU A 1 324 ? 16.853 -2.438 -18.965 1.00 97.44 324 LEU A C 1
ATOM 2385 O O . LEU A 1 324 ? 17.462 -2.941 -19.915 1.00 97.44 324 LEU A O 1
ATOM 2389 N N . SER A 1 325 ? 15.987 -3.139 -18.236 1.00 96.88 325 SER A N 1
ATOM 2390 C CA . SER A 1 325 ? 15.673 -4.557 -18.441 1.00 96.88 325 SER A CA 1
ATOM 2391 C C . SER A 1 325 ? 14.251 -4.762 -18.954 1.00 96.88 325 SER A C 1
ATOM 2393 O O . SER A 1 325 ? 13.280 -4.382 -18.307 1.00 96.88 325 SER A O 1
ATOM 2395 N N . GLY A 1 326 ? 14.129 -5.403 -20.118 1.00 96.06 326 GLY A N 1
ATOM 2396 C CA . GLY A 1 326 ? 12.849 -5.838 -20.674 1.00 96.06 326 GLY A CA 1
ATOM 2397 C C . GLY A 1 326 ? 12.320 -7.126 -20.036 1.00 96.06 326 GLY A C 1
ATOM 2398 O O . GLY A 1 326 ? 12.986 -7.784 -19.234 1.00 96.06 326 GLY A O 1
ATOM 2399 N N . ASN A 1 327 ? 11.120 -7.526 -20.448 1.00 94.88 327 ASN A N 1
ATOM 2400 C CA . ASN A 1 327 ? 10.457 -8.753 -20.014 1.00 94.88 327 ASN A CA 1
ATOM 2401 C C . ASN A 1 327 ? 10.154 -9.669 -21.220 1.00 94.88 327 ASN A C 1
ATOM 2403 O O . ASN A 1 327 ? 10.753 -9.552 -22.290 1.00 94.88 327 ASN A O 1
ATOM 2407 N N . ALA A 1 328 ? 9.285 -10.664 -21.029 1.00 91.81 328 ALA A N 1
ATOM 2408 C CA . ALA A 1 328 ? 9.021 -11.688 -22.038 1.00 91.81 328 ALA A CA 1
ATOM 2409 C C . ALA A 1 328 ? 8.197 -11.197 -23.246 1.00 91.81 328 ALA A C 1
ATOM 2411 O O . ALA A 1 328 ? 8.125 -11.923 -24.242 1.00 91.81 328 ALA A O 1
ATOM 2412 N N . VAL A 1 329 ? 7.573 -10.014 -23.174 1.00 92.81 329 VAL A N 1
ATOM 2413 C CA . VAL A 1 329 ? 6.805 -9.448 -24.291 1.00 92.81 329 VAL A CA 1
ATOM 2414 C C . VAL A 1 329 ? 7.684 -8.583 -25.201 1.00 92.81 329 VAL A C 1
ATOM 2416 O O . VAL A 1 329 ? 8.893 -8.456 -25.010 1.00 92.81 329 VAL A O 1
ATOM 2419 N N . ALA A 1 330 ? 7.094 -8.029 -26.260 1.00 92.62 330 ALA A N 1
ATOM 2420 C CA . ALA A 1 330 ? 7.794 -7.085 -27.120 1.00 92.62 330 ALA A CA 1
ATOM 2421 C C . ALA A 1 330 ? 7.924 -5.742 -26.394 1.00 92.62 330 ALA A C 1
ATOM 2423 O O . ALA A 1 330 ? 6.929 -5.046 -26.219 1.00 92.62 330 ALA A O 1
ATOM 2424 N N . ASN A 1 331 ? 9.144 -5.390 -25.986 1.00 94.88 331 ASN A N 1
ATOM 2425 C CA . ASN A 1 331 ? 9.396 -4.129 -25.292 1.00 94.88 331 ASN A CA 1
ATOM 2426 C C . ASN A 1 331 ? 9.897 -3.024 -26.223 1.00 94.88 331 ASN A C 1
ATOM 2428 O O . ASN A 1 331 ? 10.636 -3.306 -27.173 1.00 94.88 331 ASN A O 1
ATOM 2432 N N . THR A 1 332 ? 9.590 -1.771 -25.881 1.00 95.31 332 THR A N 1
ATOM 2433 C CA . THR A 1 332 ? 10.329 -0.596 -26.369 1.00 95.31 332 THR A CA 1
ATOM 2434 C C . THR A 1 332 ? 11.214 -0.069 -25.247 1.00 95.31 332 THR A C 1
ATOM 2436 O O . THR A 1 332 ? 10.705 0.422 -24.243 1.00 95.31 332 THR A O 1
ATOM 2439 N N . LEU A 1 333 ? 12.536 -0.167 -25.411 1.00 95.94 333 LEU A N 1
ATOM 2440 C CA . LEU A 1 333 ? 13.506 0.374 -24.452 1.00 95.94 333 LEU A CA 1
ATOM 2441 C C . LEU A 1 333 ? 14.214 1.584 -25.071 1.00 95.94 333 LEU A C 1
ATOM 2443 O O . LEU A 1 333 ? 14.993 1.437 -26.023 1.00 95.94 333 LEU A O 1
ATOM 2447 N N . LEU A 1 334 ? 13.925 2.770 -24.538 1.00 95.12 334 LEU A N 1
ATOM 2448 C CA . LEU A 1 334 ? 14.547 4.035 -24.923 1.00 95.12 334 LEU A CA 1
ATOM 2449 C C . LEU A 1 334 ? 15.585 4.400 -23.862 1.00 95.12 334 LEU A C 1
ATOM 2451 O O . LEU A 1 334 ? 15.202 4.707 -22.742 1.00 95.12 334 LEU A O 1
ATOM 2455 N N . GLY A 1 335 ? 16.877 4.346 -24.205 1.00 91.44 335 GLY A N 1
ATOM 2456 C CA . GLY A 1 335 ? 17.966 4.666 -23.269 1.00 91.44 335 GLY A CA 1
ATOM 2457 C C . GLY A 1 335 ? 17.922 6.123 -22.822 1.00 91.44 335 GLY A C 1
ATOM 2458 O O . GLY A 1 335 ? 17.927 6.388 -21.636 1.00 91.44 335 GLY A O 1
ATOM 2459 N N . GLY A 1 336 ? 17.740 7.052 -23.765 1.00 89.56 336 GLY A N 1
ATOM 2460 C CA . GLY A 1 336 ? 17.708 8.477 -23.461 1.00 89.56 336 GLY A CA 1
ATOM 2461 C C . GLY A 1 336 ? 19.078 9.115 -23.679 1.00 89.56 336 GLY A C 1
ATOM 2462 O O . GLY A 1 336 ? 19.597 9.127 -24.795 1.00 89.56 336 GLY A O 1
ATOM 2463 N N . GLY A 1 337 ? 19.620 9.759 -22.648 1.00 87.19 337 GLY A N 1
ATOM 2464 C CA . GLY A 1 337 ? 20.965 10.330 -22.680 1.00 87.19 337 GLY A CA 1
ATOM 2465 C C . GLY A 1 337 ? 22.041 9.294 -22.342 1.00 87.19 337 GLY A C 1
ATOM 2466 O O . GLY A 1 337 ? 21.877 8.116 -22.576 1.00 87.19 337 GLY A O 1
ATOM 2467 N N . GLY A 1 338 ? 23.187 9.738 -21.824 1.00 89.50 338 GLY A N 1
ATOM 2468 C CA . GLY A 1 338 ? 24.120 8.819 -21.164 1.00 89.50 338 GLY A CA 1
ATOM 2469 C C . GLY A 1 338 ? 24.748 7.671 -21.972 1.00 89.50 338 GLY A C 1
ATOM 2470 O O . GLY A 1 338 ? 25.118 7.793 -23.142 1.00 89.50 338 GLY A O 1
ATOM 2471 N N . ARG A 1 339 ? 25.077 6.603 -21.240 1.00 92.12 339 ARG A N 1
ATOM 2472 C CA . ARG A 1 339 ? 25.760 5.388 -21.710 1.00 92.12 339 ARG A CA 1
ATOM 2473 C C . ARG A 1 339 ? 25.031 4.190 -21.126 1.00 92.12 339 ARG A C 1
ATOM 2475 O O . ARG A 1 339 ? 25.416 3.712 -20.061 1.00 92.12 339 ARG A O 1
ATOM 2482 N N . ASP A 1 340 ? 24.074 3.683 -21.878 1.00 93.44 340 ASP A N 1
ATOM 2483 C CA . ASP A 1 340 ? 23.072 2.801 -21.285 1.00 93.44 340 ASP A CA 1
ATOM 2484 C C . ASP A 1 340 ? 23.405 1.329 -21.499 1.00 93.44 340 ASP A C 1
ATOM 2486 O O . ASP A 1 340 ? 24.030 0.927 -22.501 1.00 93.44 340 ASP A O 1
ATOM 2490 N N . THR A 1 341 ? 22.954 0.513 -20.553 1.00 93.94 341 THR A N 1
ATOM 2491 C CA . THR A 1 341 ? 22.897 -0.938 -20.670 1.00 93.94 341 THR A CA 1
ATOM 2492 C C . THR A 1 341 ? 21.453 -1.349 -20.889 1.00 93.94 341 THR A C 1
ATOM 2494 O O . THR A 1 341 ? 20.593 -1.135 -20.044 1.00 93.94 341 THR A O 1
ATOM 2497 N N . LEU A 1 342 ? 21.189 -1.986 -22.030 1.00 92.38 342 LEU A N 1
ATOM 2498 C CA . LEU A 1 342 ? 19.858 -2.490 -22.356 1.00 92.38 342 LEU A CA 1
ATOM 2499 C C . LEU A 1 342 ? 19.885 -4.011 -22.355 1.00 92.38 342 LEU A C 1
ATOM 2501 O O . LEU A 1 342 ? 20.637 -4.621 -23.125 1.00 92.38 342 LEU A O 1
ATOM 2505 N N . TRP A 1 343 ? 19.047 -4.613 -21.521 1.00 90.38 343 TRP A N 1
ATOM 2506 C CA . TRP A 1 343 ? 18.820 -6.044 -21.480 1.00 90.38 343 TRP A CA 1
ATOM 2507 C C . TRP A 1 343 ? 17.506 -6.404 -22.165 1.00 90.38 343 TRP A C 1
ATOM 2509 O O . TRP A 1 343 ? 16.425 -6.370 -21.584 1.00 90.38 343 TRP A O 1
ATOM 2519 N N . ALA A 1 344 ? 17.632 -6.772 -23.432 1.00 80.62 344 ALA A N 1
ATOM 2520 C CA . ALA A 1 344 ? 16.522 -7.082 -24.319 1.00 80.62 344 ALA A CA 1
ATOM 2521 C C . ALA A 1 344 ? 16.248 -8.592 -24.400 1.00 80.62 344 ALA A C 1
ATOM 2523 O O . ALA A 1 344 ? 17.179 -9.408 -24.372 1.00 80.62 344 ALA A O 1
ATOM 2524 N N . THR A 1 345 ? 14.983 -8.961 -24.606 1.00 77.50 345 THR A N 1
ATOM 2525 C CA . THR A 1 345 ? 14.606 -10.281 -25.129 1.00 77.50 345 THR A CA 1
ATOM 2526 C C . THR A 1 345 ? 14.576 -10.248 -26.663 1.00 77.50 345 THR A C 1
ATOM 2528 O O . THR A 1 345 ? 14.779 -9.210 -27.294 1.00 77.50 345 THR A O 1
ATOM 2531 N N . ALA A 1 346 ? 14.377 -11.398 -27.316 1.00 61.97 346 ALA A N 1
ATOM 2532 C CA . ALA A 1 346 ? 14.471 -11.499 -28.778 1.00 61.97 346 ALA A CA 1
ATOM 2533 C C . ALA A 1 346 ? 13.431 -10.650 -29.546 1.00 61.97 346 ALA A C 1
ATOM 2535 O O . ALA A 1 346 ? 13.629 -10.399 -30.734 1.00 61.97 346 ALA A O 1
ATOM 2536 N N . ALA A 1 347 ? 12.345 -10.221 -28.891 1.00 64.81 347 ALA A N 1
ATOM 2537 C CA . ALA A 1 347 ? 11.279 -9.404 -29.477 1.00 64.81 347 ALA A CA 1
ATOM 2538 C C . ALA A 1 347 ? 11.374 -7.904 -29.121 1.00 64.81 347 ALA A C 1
ATOM 2540 O O . ALA A 1 347 ? 10.482 -7.139 -29.482 1.00 64.81 347 ALA A O 1
ATOM 2541 N N . THR A 1 348 ? 12.427 -7.471 -28.423 1.00 72.81 348 THR A N 1
ATOM 2542 C CA . THR A 1 348 ? 12.591 -6.086 -27.962 1.00 72.81 348 THR A CA 1
ATOM 2543 C C . THR A 1 348 ? 13.113 -5.162 -29.070 1.00 72.81 348 THR A C 1
ATOM 2545 O O . THR A 1 348 ? 14.091 -5.477 -29.754 1.00 72.81 348 THR A O 1
ATOM 2548 N N . MET A 1 349 ? 12.506 -3.981 -29.203 1.00 73.44 349 MET A N 1
ATOM 2549 C CA . MET A 1 349 ? 13.059 -2.860 -29.963 1.00 73.44 349 MET A CA 1
ATOM 2550 C C . MET A 1 349 ? 13.866 -1.947 -29.030 1.00 73.44 349 MET A C 1
ATOM 2552 O O . MET A 1 349 ? 13.354 -1.460 -28.024 1.00 73.44 349 MET A O 1
ATOM 2556 N N . CYS A 1 350 ? 15.127 -1.692 -29.384 1.00 69.88 350 CYS A N 1
ATOM 2557 C CA . CYS A 1 350 ? 16.004 -0.748 -28.688 1.00 69.88 350 CYS A CA 1
ATOM 2558 C C . CYS A 1 350 ? 16.398 0.383 -29.640 1.00 69.88 350 CYS A C 1
ATOM 2560 O O . CYS A 1 350 ? 16.772 0.115 -30.786 1.00 69.88 350 CYS A O 1
ATOM 2562 N N . SER A 1 351 ? 16.400 1.626 -29.166 1.00 58.06 351 SER A N 1
ATOM 2563 C CA . SER A 1 351 ? 16.957 2.752 -29.918 1.00 58.06 351 SER A CA 1
ATOM 2564 C C . SER A 1 351 ? 17.921 3.548 -29.047 1.00 58.06 351 SER A C 1
ATOM 2566 O O . SER A 1 351 ? 17.455 4.332 -28.236 1.00 58.06 351 SER A O 1
ATOM 2568 N N . ASP A 1 352 ? 19.233 3.321 -29.211 1.00 56.91 352 ASP A N 1
ATOM 2569 C CA . ASP A 1 352 ? 20.301 4.325 -29.038 1.00 56.91 352 ASP A CA 1
ATOM 2570 C C . ASP A 1 352 ? 21.708 3.744 -29.284 1.00 56.91 352 ASP A C 1
ATOM 2572 O O . ASP A 1 352 ? 21.863 2.551 -29.563 1.00 56.91 352 ASP A O 1
ATOM 2576 N N . ALA A 1 353 ? 22.757 4.572 -29.159 1.00 49.66 353 ALA A N 1
ATOM 2577 C CA . ALA A 1 353 ? 24.170 4.156 -29.104 1.00 49.66 353 ALA A CA 1
ATOM 2578 C C . ALA A 1 353 ? 24.539 3.378 -27.810 1.00 49.66 353 ALA A C 1
ATOM 2580 O O . ALA A 1 353 ? 25.663 3.473 -27.308 1.00 49.66 353 ALA A O 1
ATOM 2581 N N . ALA A 1 354 ? 23.591 2.607 -27.279 1.00 54.62 354 ALA A N 1
ATOM 2582 C CA . ALA A 1 354 ? 23.687 1.832 -26.054 1.00 54.62 354 ALA A CA 1
ATOM 2583 C C . ALA A 1 354 ? 24.440 0.508 -26.262 1.00 54.62 354 ALA A C 1
ATOM 2585 O O . ALA A 1 354 ? 24.543 -0.034 -27.371 1.00 54.62 354 ALA A O 1
ATOM 2586 N N . ARG A 1 355 ? 24.956 -0.068 -25.170 1.00 58.78 355 ARG A N 1
ATOM 2587 C CA . ARG A 1 355 ? 25.473 -1.443 -25.188 1.00 58.78 355 ARG A CA 1
ATOM 2588 C C . ARG A 1 355 ? 24.311 -2.411 -25.001 1.00 58.78 355 ARG A C 1
ATOM 2590 O O . ARG A 1 355 ? 24.013 -2.824 -23.886 1.00 58.78 355 ARG A O 1
ATOM 2597 N N . VAL A 1 356 ? 23.694 -2.813 -26.108 1.00 58.09 356 VAL A N 1
ATOM 2598 C CA . VAL A 1 356 ? 22.632 -3.827 -26.088 1.00 58.09 356 VAL A CA 1
ATOM 2599 C C . VAL A 1 356 ? 23.225 -5.191 -25.732 1.00 58.09 356 VAL A C 1
ATOM 2601 O O . VAL A 1 356 ? 24.077 -5.724 -26.452 1.00 58.09 356 VAL A O 1
ATOM 2604 N N . ARG A 1 357 ? 22.767 -5.774 -24.624 1.00 60.91 357 ARG A N 1
ATOM 2605 C CA . ARG A 1 357 ? 23.000 -7.176 -24.274 1.00 60.91 357 ARG A CA 1
ATOM 2606 C C . ARG A 1 357 ? 21.695 -7.930 -24.489 1.00 60.91 357 ARG A C 1
ATOM 2608 O O . ARG A 1 357 ? 20.699 -7.669 -23.829 1.00 60.91 357 ARG A O 1
ATOM 2615 N N . THR A 1 358 ? 21.692 -8.882 -25.412 1.00 55.66 358 THR A N 1
ATOM 2616 C CA . THR A 1 358 ? 20.547 -9.775 -25.590 1.00 55.66 358 THR A CA 1
ATOM 2617 C C . THR A 1 358 ? 20.599 -10.892 -24.555 1.00 55.66 358 THR A C 1
ATOM 2619 O O . THR A 1 358 ? 21.601 -11.605 -24.438 1.00 55.66 358 THR A O 1
ATOM 2622 N N . PHE A 1 359 ? 19.515 -11.075 -23.804 1.00 47.75 359 PHE A N 1
ATOM 2623 C CA . PHE A 1 359 ? 19.322 -12.294 -23.032 1.00 47.75 359 PHE A CA 1
ATOM 2624 C C . PHE A 1 359 ? 18.906 -13.414 -23.993 1.00 47.75 359 PHE A C 1
ATOM 2626 O O . PHE A 1 359 ? 17.854 -13.361 -24.625 1.00 47.75 359 PHE A O 1
ATOM 2633 N N . SER A 1 360 ? 19.741 -14.449 -24.107 1.00 35.66 360 SER A N 1
ATOM 2634 C CA . SER A 1 360 ? 19.314 -15.738 -24.657 1.00 35.66 360 SER A CA 1
ATOM 2635 C C . SER A 1 360 ? 18.948 -16.640 -23.483 1.00 35.66 360 SER A C 1
ATOM 2637 O O . SER A 1 360 ? 19.823 -17.118 -22.765 1.00 35.66 360 SER A O 1
ATOM 2639 N N . CYS A 1 361 ? 17.653 -16.834 -23.238 1.00 28.70 361 CYS A N 1
ATOM 2640 C CA . CYS A 1 361 ? 17.217 -17.901 -22.347 1.00 28.70 361 CYS A CA 1
ATOM 2641 C C . CYS A 1 361 ? 17.166 -19.191 -23.175 1.00 28.70 361 CYS A C 1
ATOM 2643 O O . CYS A 1 361 ? 16.445 -19.270 -24.171 1.00 28.70 361 CYS A O 1
ATOM 2645 N N . SER A 1 362 ? 18.002 -20.163 -22.814 1.00 29.39 362 SER A N 1
ATOM 2646 C CA . SER A 1 362 ? 17.866 -21.537 -23.300 1.00 29.39 362 SER A CA 1
ATOM 2647 C C . SER A 1 362 ? 16.723 -22.175 -22.512 1.00 29.39 362 SER A C 1
ATOM 2649 O O . SER A 1 362 ? 16.747 -22.100 -21.286 1.00 29.39 362 SER A O 1
ATOM 2651 N N . ILE A 1 363 ? 15.735 -22.712 -23.234 1.00 31.86 363 ILE A N 1
ATOM 2652 C CA . ILE A 1 363 ? 14.510 -23.352 -22.714 1.00 31.86 363 ILE A CA 1
ATOM 2653 C C . ILE A 1 363 ? 14.842 -24.483 -21.739 1.00 31.86 363 ILE A C 1
ATOM 2655 O O . ILE A 1 363 ? 15.773 -25.262 -22.059 1.00 31.86 363 ILE A O 1
#

Secondary structure (DSSP, 8-state):
------EEEEEE-SS-SS-HHHHHHB--EEEEEGGG-PEEEEE--GGGHHHHHHHH---SS--SGGGPBPPPHHHHHHHHHHHHHHHHHBS--EEE-SSTTT-SEEEEE---SS-SEEEPPP-SS-EEEEE-TTSGGGG--STT-HHHHHHHHHHHHHTTB--TTT--SSTT----TT--STT---GGG-SSTTT-TT-SS-S-TTS--BTTBSSBSS--HHHHHHHHHHH-B-SSTT-S--EEEPPSSS--EEEE---SSS-EEE--TTSS-EEEE-PPP---TT-TTTT---BEETT-S-EEEE-TT----EEE--SS-EEEE--SS--EEE--SS--EEEE-TT-EEESS-EEEE-----

Foldseek 3Di:
DPQQEKAKDAQFQLADLPFQLLSQFFLGGIAIDLVRDAQAEEADALVQVVVLCVQPNADPFDHHSVQWDDDDPVVVVLLVLLQVLLVLWFSHHYDHAPGSQSGQEYETEGAGDPDQWAWAERDGGHIYIYGHCPDPLCVQSFFFAVNSLRSNQRVSRNRRTAAQQFSHDDPSHHHAAQRPHLQGCHDLSCQEQLLASSGPNFAGPVADGDNNARGHRHGFQSSSVNSCSRGNTDLPRQAEEEEAEADPARGYHYEDDHNDYAYEYEYEQPAQEWEEAQDAQPSDPPDSQNRADFTHTPNHSYGYGYHPPDGHAEYHMYQHEYEEEHDPDAHEYHRRHYAYEYEDEPNYDYDDPHDYDYDDDDD

Organism: NCBI:txid1882682

Radius of gyration: 21.1 Å; Cα contacts (8 Å, |Δi|>4): 1040; chains: 1; bounding box: 59×40×57 Å

Mean predicted aligned error: 4.66 Å

Nearest PDB structures (foldseek):
  3vi1-assembly2_B  TM=7.700E-01  e=1.607E-17  Pseudomonas aeruginosa
  1k7g-assembly1_A  TM=6.837E-01  e=4.208E-17  Dickeya chrysanthemi
  1k7q-assembly1_A  TM=7.045E-01  e=1.690E-16  Dickeya chrysanthemi
  7dvb-assembly4_D  TM=7.051E-01  e=4.223E-01  Bacteroides thetaiotaomicron
  7dvb-assembly3_C  TM=5.302E-01  e=1.701E-01  Bacteroides thetaiotaomicron

Solvent-accessible surface area (backbone atoms only — not comparable to full-atom values): 17753 Å² total; per-residue (Å²): 128,83,81,61,59,47,43,63,39,69,79,35,68,14,43,82,84,83,38,62,62,37,16,3,28,24,17,27,52,29,27,72,30,77,91,24,45,43,44,22,37,28,80,45,37,41,88,39,38,71,54,33,37,72,59,59,44,89,49,94,72,66,79,49,39,88,56,41,42,77,83,49,71,70,58,52,51,45,50,51,52,44,52,48,59,52,37,44,43,13,55,56,49,75,42,79,35,95,42,63,74,68,13,42,32,38,39,35,31,30,73,54,88,99,46,59,54,44,42,38,49,44,46,85,66,35,23,51,34,40,32,19,74,81,42,80,37,42,82,22,58,45,62,0,3,37,24,32,27,43,54,44,30,30,49,40,20,42,66,21,39,20,36,39,54,56,0,49,84,46,96,59,36,34,47,29,65,70,36,83,41,68,76,38,37,28,54,75,54,62,38,17,10,59,22,20,44,51,29,75,32,64,11,48,95,94,46,66,65,54,53,68,19,13,16,24,53,42,52,7,25,45,45,47,52,29,45,23,72,75,44,38,68,32,71,65,35,51,53,45,68,45,75,47,71,40,45,89,50,70,19,18,24,32,36,46,68,43,49,35,64,66,22,31,44,29,43,50,63,85,37,75,13,26,36,42,41,41,39,40,14,65,66,40,86,95,45,75,44,21,48,23,34,73,22,28,33,60,98,29,20,21,26,37,28,30,16,60,92,33,75,48,40,30,40,35,33,5,39,14,40,16,42,40,33,49,36,96,59,64,19,46,43,37,36,68,38,63,66,19,39,36,38,31,38,94,61,41,49,72,59,71,99,45,56,74,42,73,58,79,81,83,131